Protein AF-A0A6I4YE17-F1 (afdb_monomer)

Foldseek 3Di:
DDDDDDDDDDDDDDPPPVPPDDDDDDDDDDDDDKDKDWDQDCFPNDHDPDDQDDWDWDDDQVDFPPTTDWTWDTKMWIAFFWKKWKWKDKDDPPWDIGDIDIDTLQDKDKDKTWHFWDWPDPGTFIKMKMKIKHHDGADDPPGTTIIIIIMIMTGGHNPPVDDDDDTDIDIDMDMDTD

Organism: NCBI:txid1507289

Secondary structure (DSSP, 8-state):
-----------------------------------EEE--S-BTTB---SS-PPP-B---TTSTT--B--EEEEEEEESTT--EEEEEEE-STT---EEEEEE-TT--EEEEEEEEEB-SSSSPEEEEEEEEEEEE---BTTB-EEEEEEEEEE--S--TTS-SS--B--EEEEEEE-

Nearest PDB structures (foldseek):
  3l89-assembly2_E  TM=3.043E-01  e=7.322E-02  Human adenovirus 21
  6qnu-assembly1_A  TM=5.054E-01  e=8.899E-01  Human adenovirus B3
  3cnc-assembly2_D  TM=3.697E-01  e=1.096E+00  unclassified
  4liy-assembly1_A  TM=3.300E-01  e=8.899E-01  Human adenovirus B3
  6qnu-assembly1_B  TM=3.015E-01  e=8.019E-01  Human adenovirus B3

Structure (mmCIF, N/CA/C/O backbone):
data_AF-A0A6I4YE17-F1
#
_entry.id   AF-A0A6I4YE17-F1
#
loop_
_atom_site.gr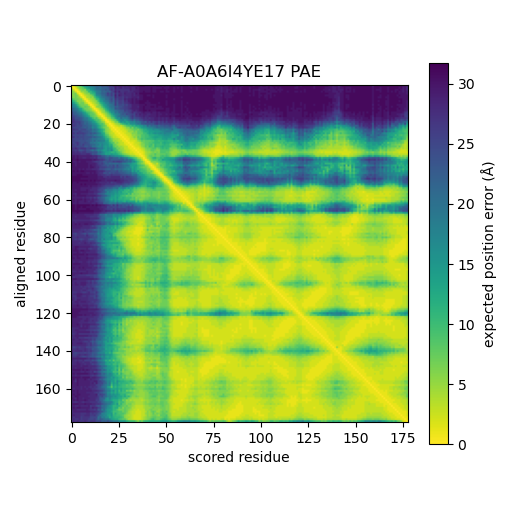oup_PDB
_atom_site.id
_atom_site.type_symbol
_atom_site.label_atom_id
_atom_site.label_alt_id
_atom_site.label_comp_id
_atom_site.label_asym_id
_atom_site.label_entity_id
_atom_site.label_seq_id
_atom_site.pdbx_PDB_ins_code
_atom_site.Cartn_x
_atom_site.Cartn_y
_atom_site.Cartn_z
_atom_site.occupancy
_atom_site.B_iso_or_equiv
_atom_site.auth_seq_id
_atom_site.auth_comp_id
_atom_site.auth_asym_id
_atom_site.auth_atom_id
_atom_site.pdbx_PDB_model_num
ATOM 1 N N . MET A 1 1 ? 67.300 -23.878 -95.484 1.00 37.25 1 MET A N 1
ATOM 2 C CA . MET A 1 1 ? 67.905 -24.749 -94.450 1.00 37.25 1 MET A CA 1
ATOM 3 C C . MET A 1 1 ? 68.065 -23.956 -93.162 1.00 37.25 1 MET A C 1
ATOM 5 O O . MET A 1 1 ? 68.655 -22.891 -93.240 1.00 37.25 1 MET A O 1
ATOM 9 N N . LYS A 1 2 ? 67.634 -24.544 -92.029 1.00 34.22 2 LYS A N 1
ATOM 10 C CA . LYS A 1 2 ? 67.892 -24.143 -90.622 1.00 34.22 2 LYS A CA 1
ATOM 11 C C . LYS A 1 2 ? 67.144 -22.875 -90.158 1.00 34.22 2 LYS A C 1
ATOM 13 O O . LYS A 1 2 ? 67.236 -21.859 -90.816 1.00 34.22 2 LYS A O 1
ATOM 18 N N . ARG A 1 3 ? 66.419 -22.823 -89.038 1.00 43.62 3 ARG A N 1
ATOM 19 C CA . ARG A 1 3 ? 66.084 -23.768 -87.958 1.00 43.62 3 ARG A CA 1
ATOM 20 C C . ARG A 1 3 ? 64.795 -23.249 -87.301 1.00 43.62 3 ARG A C 1
ATOM 22 O O . ARG A 1 3 ? 64.670 -22.058 -87.048 1.00 43.62 3 ARG A O 1
ATOM 29 N N . THR A 1 4 ? 63.879 -24.165 -87.032 1.00 44.19 4 THR A N 1
ATOM 30 C CA . THR A 1 4 ? 62.755 -24.058 -86.100 1.00 44.19 4 THR A CA 1
ATOM 31 C C . THR A 1 4 ? 63.228 -23.678 -84.693 1.00 44.19 4 THR A C 1
ATOM 33 O O . THR A 1 4 ? 64.223 -24.223 -84.217 1.00 44.19 4 THR A O 1
ATOM 36 N N . ALA A 1 5 ? 62.469 -22.826 -84.003 1.00 49.62 5 ALA A N 1
ATOM 37 C CA . ALA A 1 5 ? 62.412 -22.794 -82.544 1.00 49.62 5 ALA A CA 1
ATOM 38 C C . ALA A 1 5 ? 60.969 -22.494 -82.117 1.00 49.62 5 ALA A C 1
ATOM 40 O O . ALA A 1 5 ? 60.493 -21.364 -82.149 1.00 49.62 5 ALA A O 1
ATOM 41 N N . LEU A 1 6 ? 60.279 -23.583 -81.797 1.00 44.56 6 LEU A N 1
ATOM 42 C CA . LEU A 1 6 ? 59.020 -23.648 -81.079 1.00 44.56 6 LEU A CA 1
ATOM 43 C C . LEU A 1 6 ? 59.302 -23.260 -79.619 1.00 44.56 6 LEU A C 1
ATOM 45 O O . LEU A 1 6 ? 60.189 -23.859 -79.014 1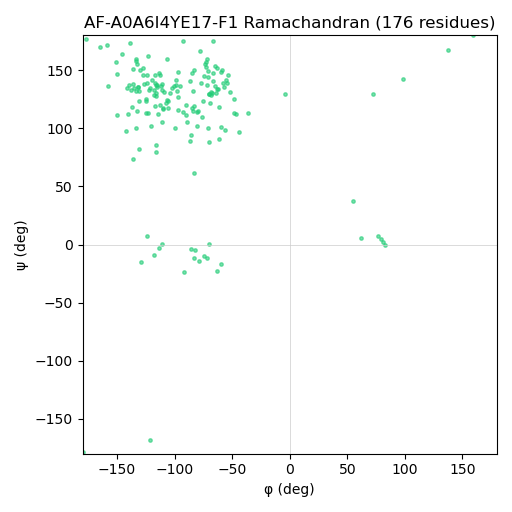.00 44.56 6 LEU A O 1
ATOM 49 N N . LEU A 1 7 ? 58.545 -22.331 -79.035 1.00 37.84 7 LEU A N 1
ATOM 50 C CA . LEU A 1 7 ? 58.392 -22.284 -77.582 1.00 37.84 7 LEU A CA 1
ATOM 51 C C . LEU A 1 7 ? 56.910 -22.106 -77.247 1.00 37.84 7 LEU A C 1
ATOM 53 O O . LEU A 1 7 ? 56.342 -21.023 -77.349 1.00 37.84 7 LEU A O 1
ATOM 57 N N . LEU A 1 8 ? 56.293 -23.232 -76.893 1.00 44.34 8 LEU A N 1
ATOM 58 C CA . LEU A 1 8 ? 55.049 -23.286 -76.143 1.00 44.34 8 LEU A CA 1
ATOM 59 C C . LEU A 1 8 ? 55.330 -22.792 -74.720 1.00 44.34 8 LEU A C 1
ATOM 61 O O . LEU A 1 8 ? 56.190 -23.341 -74.036 1.00 44.34 8 LEU A O 1
ATOM 65 N N . ALA A 1 9 ? 54.530 -21.842 -74.254 1.00 41.91 9 ALA A N 1
ATOM 66 C CA . ALA A 1 9 ? 54.243 -21.673 -72.837 1.00 41.91 9 ALA A CA 1
ATOM 67 C C . ALA A 1 9 ? 52.724 -21.560 -72.690 1.00 41.91 9 ALA A C 1
ATOM 69 O O . ALA A 1 9 ? 52.153 -20.475 -72.656 1.00 41.91 9 ALA A O 1
ATOM 70 N N . ALA A 1 10 ? 52.058 -22.713 -72.668 1.00 49.81 10 ALA A N 1
ATOM 71 C CA . ALA A 1 10 ? 50.750 -22.820 -72.051 1.00 49.81 10 ALA A CA 1
ATOM 72 C C . ALA A 1 10 ? 50.996 -23.032 -70.558 1.00 49.81 10 ALA A C 1
ATOM 74 O O . ALA A 1 10 ? 51.545 -24.064 -70.185 1.00 49.81 10 ALA A O 1
ATOM 75 N N . LEU A 1 11 ? 50.603 -22.086 -69.710 1.00 38.66 11 LEU A N 1
ATOM 76 C CA . LEU A 1 11 ? 50.280 -22.402 -68.325 1.00 38.66 11 LEU A CA 1
ATOM 77 C C . LEU A 1 11 ? 49.226 -21.420 -67.819 1.00 38.66 11 LEU A C 1
ATOM 79 O O . LEU A 1 11 ? 49.470 -20.225 -67.672 1.00 38.66 11 LEU A O 1
ATOM 83 N N . ASN A 1 12 ? 48.037 -21.977 -67.600 1.00 51.81 12 ASN A N 1
ATOM 84 C CA . ASN A 1 12 ? 46.949 -21.415 -66.818 1.00 51.81 12 ASN A CA 1
ATOM 85 C C . ASN A 1 12 ? 47.471 -20.648 -65.596 1.00 51.81 12 ASN A C 1
ATOM 87 O O . ASN A 1 12 ? 47.951 -21.260 -64.645 1.00 51.81 12 ASN A O 1
ATOM 91 N N . LEU A 1 13 ? 47.288 -19.333 -65.577 1.00 44.84 13 LEU A N 1
ATOM 92 C CA . LEU A 1 13 ? 47.216 -18.577 -64.335 1.00 44.84 13 LEU A CA 1
ATOM 93 C C . LEU A 1 13 ? 45.854 -17.905 -64.326 1.00 44.84 13 LEU A C 1
ATOM 95 O O . LEU A 1 13 ? 45.601 -16.973 -65.081 1.00 44.84 13 LEU A O 1
ATOM 99 N N . GLY A 1 14 ? 44.988 -18.539 -63.536 1.00 42.69 14 GLY A N 1
ATOM 100 C CA . GLY A 1 14 ? 43.598 -18.246 -63.237 1.00 42.69 14 GLY A CA 1
ATOM 101 C C . GLY A 1 14 ? 43.022 -16.970 -63.830 1.00 42.69 14 GLY A C 1
ATOM 102 O O . GLY A 1 14 ? 43.477 -15.866 -63.540 1.00 42.69 14 GLY A O 1
ATOM 103 N N . LEU A 1 15 ? 41.867 -17.130 -64.479 1.00 46.81 15 LEU A N 1
ATOM 104 C CA .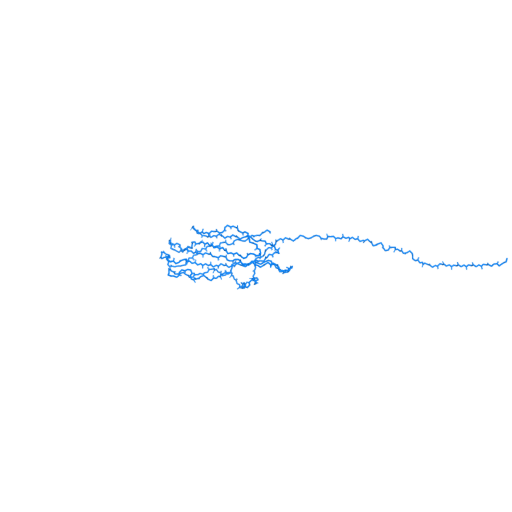 LEU A 1 15 ? 40.744 -16.263 -64.149 1.00 46.81 15 LEU A CA 1
ATOM 105 C C . LEU A 1 15 ? 40.698 -16.184 -62.621 1.00 46.81 15 LEU A C 1
ATOM 107 O O . LEU A 1 15 ? 40.198 -17.093 -61.953 1.00 46.81 15 LEU A O 1
ATOM 111 N N . VAL A 1 16 ? 41.294 -15.131 -62.065 1.00 48.38 16 VAL A N 1
ATOM 112 C CA . VAL A 1 16 ? 40.965 -14.667 -60.733 1.00 48.38 16 VAL A CA 1
ATOM 113 C C . VAL A 1 16 ? 39.501 -14.298 -60.887 1.00 48.38 16 VAL A C 1
ATOM 115 O O . VAL A 1 16 ? 39.170 -13.207 -61.345 1.00 48.38 16 VAL A O 1
ATOM 118 N N . HIS A 1 17 ? 38.609 -15.257 -60.629 1.00 50.56 17 HIS A N 1
ATOM 119 C CA . HIS A 1 17 ? 37.242 -14.930 -60.293 1.00 50.56 17 HIS A CA 1
ATOM 120 C C . HIS A 1 17 ? 37.412 -14.016 -59.092 1.00 50.56 17 HIS A C 1
ATOM 122 O O . HIS A 1 17 ? 37.718 -14.489 -57.998 1.00 50.56 17 HIS A O 1
ATOM 128 N N . ALA A 1 18 ? 37.353 -12.702 -59.325 1.00 55.00 18 ALA A N 1
ATOM 129 C CA . ALA A 1 18 ? 37.211 -11.743 -58.257 1.00 55.00 18 ALA A CA 1
ATOM 130 C C . ALA A 1 18 ? 36.067 -12.299 -57.423 1.00 55.00 18 ALA A C 1
ATOM 132 O O . ALA A 1 18 ? 34.963 -12.479 -57.942 1.00 55.00 18 ALA A O 1
ATOM 133 N N . GLN A 1 19 ? 36.377 -12.727 -56.201 1.00 57.19 19 GLN A N 1
ATOM 134 C CA . GLN A 1 19 ? 35.387 -13.280 -55.304 1.00 57.19 19 GLN A CA 1
ATOM 135 C C . GLN A 1 19 ? 34.364 -12.161 -55.121 1.00 57.19 19 GLN A C 1
ATOM 137 O O . GLN A 1 19 ? 34.649 -11.169 -54.453 1.00 57.19 19 GLN A O 1
ATOM 142 N N . GLN A 1 20 ? 33.232 -12.254 -55.825 1.00 62.16 20 GLN A N 1
ATOM 143 C CA . GLN A 1 20 ? 32.162 -11.274 -55.736 1.00 62.16 20 GLN A CA 1
ATOM 144 C C . GLN A 1 20 ? 31.547 -11.462 -54.357 1.00 62.16 20 GLN A C 1
ATOM 146 O O . GLN A 1 20 ? 30.657 -12.282 -54.150 1.00 62.16 20 GLN A O 1
ATOM 151 N N . ALA A 1 21 ? 32.107 -10.762 -53.380 1.00 66.25 21 ALA A N 1
ATOM 152 C CA . ALA A 1 21 ? 31.534 -10.664 -52.060 1.00 66.25 21 ALA A CA 1
ATOM 153 C C . ALA A 1 21 ? 30.427 -9.612 -52.136 1.00 66.25 21 ALA A C 1
ATOM 155 O O . ALA A 1 21 ? 30.695 -8.414 -52.177 1.00 66.25 21 ALA A O 1
ATOM 156 N N . ALA A 1 22 ? 29.180 -10.070 -52.192 1.00 66.38 22 ALA A N 1
ATOM 157 C CA . ALA A 1 22 ? 28.036 -9.231 -51.883 1.00 66.38 22 ALA A CA 1
ATOM 158 C C . ALA A 1 22 ? 27.834 -9.275 -50.365 1.00 66.38 22 ALA A C 1
ATOM 160 O O . ALA A 1 22 ? 27.596 -10.343 -49.802 1.00 66.38 22 ALA A O 1
ATOM 161 N N . SER A 1 23 ? 27.963 -8.133 -49.694 1.00 74.25 23 SER A N 1
ATOM 162 C CA . SER A 1 23 ? 27.585 -7.993 -48.291 1.00 74.25 23 SER A CA 1
ATOM 163 C C . SER A 1 23 ? 26.226 -7.308 -48.193 1.00 74.25 23 SER A C 1
ATOM 165 O O . SER A 1 23 ? 25.936 -6.339 -48.893 1.00 74.25 23 SER A O 1
ATOM 167 N N . VAL A 1 24 ? 25.377 -7.834 -47.316 1.00 72.19 24 VAL A N 1
ATOM 168 C CA . VAL A 1 24 ? 24.126 -7.203 -46.899 1.00 72.19 24 VAL A CA 1
ATOM 169 C C . VAL A 1 24 ? 24.292 -6.829 -45.436 1.00 72.19 24 VAL A C 1
ATOM 171 O O . VAL A 1 24 ? 24.529 -7.694 -44.593 1.00 72.19 24 VAL A O 1
ATOM 174 N N . THR A 1 25 ? 24.175 -5.539 -45.135 1.00 81.62 25 THR A N 1
ATOM 175 C CA . THR A 1 25 ? 24.145 -5.048 -43.756 1.00 81.62 25 THR A CA 1
ATOM 176 C C . THR A 1 25 ? 22.698 -5.011 -43.291 1.00 81.62 25 THR A C 1
ATOM 178 O O . THR A 1 25 ? 21.902 -4.207 -43.776 1.00 81.62 25 THR A O 1
ATOM 181 N N . LEU A 1 26 ? 22.353 -5.889 -42.351 1.00 79.31 26 LEU A N 1
ATOM 182 C CA . LEU A 1 26 ? 21.053 -5.887 -41.686 1.00 79.31 26 LEU A CA 1
ATOM 183 C C . LEU A 1 26 ? 21.153 -5.110 -40.373 1.00 79.31 26 LEU A C 1
ATOM 185 O O . LEU A 1 26 ? 22.092 -5.305 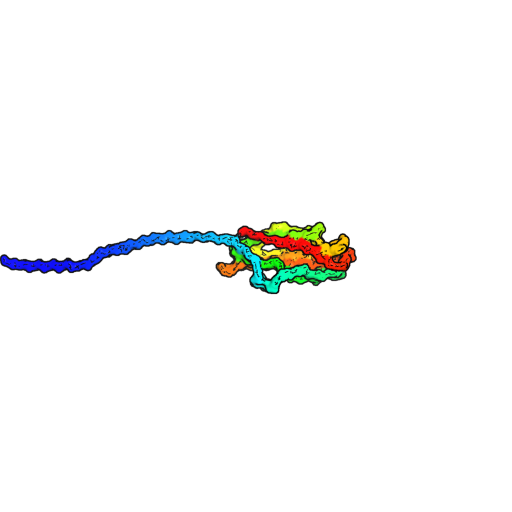-39.606 1.00 79.31 26 LEU A O 1
ATOM 189 N N . HIS A 1 27 ? 20.155 -4.272 -40.107 1.00 84.25 27 HIS A N 1
ATOM 190 C CA . HIS A 1 27 ? 20.010 -3.545 -38.848 1.00 84.25 27 HIS A CA 1
ATOM 191 C C . HIS A 1 27 ? 18.727 -4.026 -38.164 1.00 84.25 27 HIS A C 1
ATOM 193 O O . HIS A 1 27 ? 17.663 -3.453 -38.405 1.00 84.25 27 HIS A O 1
ATOM 199 N N . PRO A 1 28 ? 18.771 -5.118 -37.383 1.00 81.25 28 PRO A N 1
ATOM 200 C CA . PRO A 1 28 ? 17.602 -5.536 -36.627 1.00 81.25 28 PRO A CA 1
ATOM 201 C C . PRO A 1 28 ? 17.238 -4.450 -35.608 1.00 81.25 28 PRO A C 1
ATOM 203 O O . PRO A 1 28 ? 18.105 -3.941 -34.898 1.00 81.25 28 PRO A O 1
ATOM 206 N N . ALA A 1 29 ? 15.953 -4.115 -35.537 1.00 85.31 29 ALA A N 1
ATOM 207 C CA . ALA A 1 29 ? 15.388 -3.234 -34.526 1.00 85.31 29 ALA A CA 1
ATOM 208 C C . ALA A 1 29 ? 14.414 -4.039 -33.660 1.00 85.31 29 ALA A C 1
ATOM 210 O O . ALA A 1 29 ? 13.626 -4.828 -34.183 1.00 85.31 29 ALA A O 1
ATOM 211 N N . VAL A 1 30 ? 14.491 -3.853 -32.343 1.00 82.12 30 VAL A N 1
ATOM 212 C CA . VAL A 1 30 ? 13.597 -4.475 -31.360 1.00 82.12 30 VAL A CA 1
ATOM 213 C C . VAL A 1 30 ? 13.143 -3.391 -30.394 1.00 82.12 30 VAL A C 1
ATOM 215 O O . VAL A 1 30 ? 13.968 -2.639 -29.878 1.00 82.12 30 VAL A O 1
ATOM 218 N N . GLU A 1 31 ? 11.840 -3.329 -30.147 1.00 85.31 31 GLU A N 1
ATOM 219 C CA . GLU A 1 31 ? 11.246 -2.462 -29.134 1.00 85.31 31 GLU A CA 1
ATOM 220 C C . GLU A 1 31 ? 10.969 -3.274 -27.866 1.00 85.31 31 GLU A C 1
ATOM 222 O O . GLU A 1 31 ? 10.508 -4.415 -27.931 1.00 85.31 31 GLU A O 1
ATOM 227 N N . VAL A 1 32 ? 11.269 -2.692 -26.704 1.00 82.25 32 VAL A N 1
ATOM 228 C CA . VAL A 1 32 ? 11.005 -3.301 -25.395 1.00 82.25 32 VAL A CA 1
ATOM 229 C C . VAL A 1 32 ? 9.840 -2.559 -24.753 1.00 82.25 32 VAL A C 1
ATOM 231 O O . VAL A 1 32 ? 9.915 -1.349 -24.557 1.00 82.25 32 VAL A O 1
ATOM 234 N N . SER A 1 33 ? 8.769 -3.280 -24.420 1.00 86.94 33 SER A N 1
ATOM 235 C CA . SER A 1 33 ? 7.634 -2.724 -23.678 1.00 86.94 33 SER A CA 1
ATOM 236 C C . SER A 1 33 ? 7.889 -2.728 -22.170 1.00 86.94 33 SER A C 1
ATOM 238 O O . SER A 1 33 ? 8.564 -3.616 -21.635 1.00 86.94 33 SER A O 1
ATOM 240 N N . ASN A 1 34 ? 7.291 -1.766 -21.470 1.00 88.19 34 ASN A N 1
ATOM 241 C CA . ASN A 1 34 ? 7.230 -1.788 -20.015 1.00 88.19 34 ASN A CA 1
ATOM 242 C C . ASN A 1 34 ? 6.342 -2.945 -19.559 1.00 88.19 34 ASN A C 1
ATOM 244 O O . ASN A 1 34 ? 5.226 -3.138 -20.041 1.00 88.19 34 ASN A O 1
ATOM 248 N N . VAL A 1 35 ? 6.847 -3.738 -18.622 1.00 90.31 35 VAL A N 1
ATOM 249 C CA . VAL A 1 35 ? 6.118 -4.863 -18.044 1.00 90.31 35 VAL A CA 1
ATOM 250 C C . VAL A 1 35 ? 6.371 -4.853 -16.553 1.00 90.31 35 VAL A C 1
ATOM 252 O O . VAL A 1 35 ? 7.523 -4.762 -16.134 1.00 90.31 35 VAL A O 1
ATOM 255 N N . CYS A 1 36 ? 5.313 -5.002 -15.759 1.00 89.44 36 CYS A N 1
ATOM 256 C CA . CYS A 1 36 ? 5.426 -5.308 -14.344 1.00 89.44 36 CYS A CA 1
ATOM 257 C C . CYS A 1 36 ? 4.794 -6.663 -14.036 1.00 89.44 36 CYS A C 1
ATOM 259 O O . CYS A 1 36 ? 3.784 -7.053 -14.615 1.00 89.44 36 CYS A O 1
ATOM 261 N N . ALA A 1 37 ? 5.373 -7.367 -13.073 1.00 86.00 37 ALA A N 1
ATOM 262 C CA . ALA A 1 37 ? 4.819 -8.584 -12.511 1.00 86.00 37 ALA A CA 1
ATOM 263 C C . ALA A 1 37 ? 4.744 -8.452 -10.991 1.00 86.00 37 ALA A C 1
ATOM 265 O O . ALA A 1 37 ? 5.683 -7.969 -10.353 1.00 86.00 37 ALA A O 1
ATOM 266 N N . MET A 1 38 ? 3.639 -8.918 -10.416 1.00 80.12 38 MET A N 1
ATOM 267 C CA . MET A 1 38 ? 3.538 -9.156 -8.979 1.00 80.12 38 MET A CA 1
ATOM 268 C C . MET A 1 38 ? 4.063 -10.562 -8.677 1.00 80.12 38 MET A C 1
ATOM 270 O O . MET A 1 38 ? 3.833 -11.470 -9.477 1.00 80.12 38 MET A O 1
ATOM 274 N N . GLY A 1 39 ? 4.790 -10.767 -7.578 1.00 67.00 39 GLY A N 1
ATOM 275 C CA . GLY A 1 39 ? 5.302 -12.110 -7.283 1.00 67.00 39 GLY A CA 1
ATOM 276 C C . GLY A 1 39 ? 6.070 -12.280 -5.977 1.00 67.00 39 GLY A C 1
ATOM 277 O O . GLY A 1 39 ? 6.319 -11.321 -5.250 1.00 67.00 39 GLY A O 1
ATOM 278 N N . ASP A 1 40 ? 6.457 -13.533 -5.727 1.00 57.06 40 ASP A N 1
ATOM 279 C CA . ASP A 1 40 ? 6.874 -14.066 -4.419 1.00 57.06 40 ASP A CA 1
ATOM 280 C C . ASP A 1 40 ? 8.359 -13.860 -4.074 1.00 57.06 40 ASP A C 1
ATOM 282 O O . ASP A 1 40 ? 8.787 -14.155 -2.960 1.00 57.06 40 ASP A O 1
ATOM 286 N N . GLU A 1 41 ? 9.161 -13.300 -4.984 1.00 60.78 41 GLU A N 1
ATOM 287 C CA . GLU A 1 41 ? 10.598 -13.106 -4.757 1.00 60.78 41 GLU A CA 1
ATOM 288 C C . GLU A 1 41 ? 10.887 -12.237 -3.524 1.00 60.78 41 GLU A C 1
ATOM 290 O O . GLU A 1 41 ? 10.114 -11.348 -3.147 1.00 60.78 41 GLU A O 1
ATOM 295 N N . ASN A 1 42 ? 12.032 -12.485 -2.884 1.00 62.53 42 ASN A N 1
ATOM 296 C CA . ASN A 1 42 ? 12.507 -11.635 -1.804 1.00 62.53 42 ASN A CA 1
ATOM 297 C C . ASN A 1 42 ? 12.973 -10.290 -2.378 1.00 62.53 42 ASN A C 1
ATOM 299 O O . ASN A 1 42 ? 14.063 -10.168 -2.939 1.00 62.53 42 ASN A O 1
ATOM 303 N N . ILE A 1 43 ? 12.112 -9.281 -2.268 1.00 65.88 43 ILE A N 1
ATOM 304 C CA . ILE A 1 43 ? 12.367 -7.928 -2.758 1.00 65.88 43 ILE A CA 1
ATOM 305 C C . ILE A 1 43 ? 12.655 -7.028 -1.556 1.00 65.88 43 ILE A C 1
ATOM 307 O O . ILE A 1 43 ? 11.825 -6.905 -0.662 1.00 65.88 43 ILE A O 1
ATOM 311 N N . ASN A 1 44 ? 13.815 -6.364 -1.535 1.00 61.38 44 ASN A N 1
ATOM 312 C CA . ASN A 1 44 ? 14.191 -5.404 -0.485 1.00 61.38 44 ASN A CA 1
ATOM 313 C C . ASN A 1 44 ? 14.124 -5.980 0.950 1.00 61.38 44 ASN A C 1
ATOM 315 O O . ASN A 1 44 ? 13.706 -5.289 1.877 1.00 61.38 44 ASN A O 1
ATOM 319 N N . GLY A 1 45 ? 14.504 -7.250 1.135 1.00 58.44 45 GLY A N 1
ATOM 320 C CA . GLY A 1 45 ? 14.438 -7.938 2.432 1.00 58.44 45 GLY A CA 1
ATOM 321 C C . GLY A 1 45 ? 13.041 -8.449 2.804 1.00 58.44 45 GLY A C 1
ATOM 322 O O . GLY A 1 45 ? 12.849 -8.969 3.900 1.00 58.44 45 GLY A O 1
ATOM 323 N N . MET A 1 46 ? 12.062 -8.322 1.906 1.00 61.38 46 MET A N 1
ATOM 324 C CA . MET A 1 46 ? 10.711 -8.830 2.092 1.00 61.38 46 MET A CA 1
ATOM 325 C C . MET A 1 46 ? 10.617 -10.297 1.656 1.00 61.38 46 MET A C 1
ATOM 327 O O . MET A 1 46 ? 10.335 -10.592 0.494 1.00 61.38 46 MET A O 1
ATOM 331 N N . ASN A 1 47 ? 10.782 -11.233 2.591 1.00 58.34 47 ASN A N 1
ATOM 332 C CA . ASN A 1 47 ? 10.397 -12.623 2.356 1.00 58.34 47 ASN A CA 1
ATOM 333 C C . ASN A 1 47 ? 8.876 -12.752 2.547 1.00 58.34 47 ASN A C 1
ATOM 335 O O . ASN A 1 47 ? 8.377 -12.503 3.639 1.00 58.34 47 ASN A O 1
ATOM 339 N N . ILE A 1 48 ? 8.132 -13.079 1.490 1.00 54.94 48 ILE A N 1
ATOM 340 C CA . ILE A 1 48 ? 6.714 -13.460 1.611 1.00 54.94 48 ILE A CA 1
ATOM 341 C C . ILE A 1 48 ? 6.694 -14.906 1.146 1.00 54.94 48 ILE A C 1
ATOM 343 O O . ILE A 1 48 ? 6.420 -15.182 -0.014 1.00 54.94 48 ILE A O 1
ATOM 347 N N . ASP A 1 49 ? 7.085 -15.804 2.041 1.00 46.31 49 ASP A N 1
ATOM 348 C CA . ASP A 1 49 ? 6.750 -17.215 1.911 1.00 46.31 49 ASP A CA 1
ATOM 349 C C . ASP A 1 49 ? 5.368 -17.376 2.562 1.00 46.31 49 ASP A C 1
ATOM 351 O O . ASP A 1 49 ? 5.263 -17.560 3.774 1.00 46.31 49 ASP A O 1
ATOM 355 N N . GLY A 1 50 ? 4.293 -17.203 1.788 1.00 45.81 50 GLY A N 1
ATOM 356 C CA . GLY A 1 50 ? 2.919 -17.426 2.258 1.00 45.81 50 GLY A CA 1
ATOM 357 C C . GLY A 1 50 ? 1.907 -16.365 1.817 1.00 45.81 50 GLY A C 1
ATOM 358 O O . GLY A 1 50 ? 2.289 -15.316 1.309 1.00 45.81 50 GLY A O 1
ATOM 359 N N . PRO A 1 51 ? 0.595 -16.615 1.985 1.00 44.06 51 PRO A N 1
ATOM 360 C CA . PRO A 1 51 ? -0.424 -15.620 1.665 1.00 44.06 51 PRO A CA 1
ATOM 361 C C . PRO A 1 51 ? -0.146 -14.341 2.460 1.00 44.06 51 PRO A C 1
ATOM 363 O O . PRO A 1 51 ? 0.170 -14.423 3.647 1.00 44.06 51 PRO A O 1
ATOM 366 N N . ALA A 1 52 ? -0.242 -13.175 1.808 1.00 53.88 52 ALA A N 1
ATOM 367 C CA . ALA A 1 52 ? -0.124 -11.880 2.472 1.00 53.88 52 ALA A CA 1
ATOM 368 C C . ALA A 1 52 ? -0.990 -11.904 3.739 1.00 53.88 52 ALA A C 1
ATOM 370 O O . ALA A 1 52 ? -2.211 -12.053 3.650 1.00 53.88 52 ALA A O 1
ATOM 371 N N . GLY A 1 53 ? -0.355 -11.864 4.914 1.00 60.19 53 GLY A N 1
ATOM 372 C CA . GLY A 1 53 ? -1.085 -11.859 6.175 1.00 60.19 53 GLY A CA 1
ATOM 373 C C . GLY A 1 53 ? -2.081 -10.705 6.155 1.00 60.19 53 GLY A C 1
ATOM 374 O O . GLY A 1 53 ? -1.769 -9.626 5.655 1.00 60.19 53 GLY A O 1
ATOM 375 N N . TYR A 1 54 ? -3.296 -10.921 6.650 1.00 70.12 54 TYR A N 1
ATOM 376 C CA . TYR A 1 54 ? -4.212 -9.802 6.829 1.00 70.12 54 TYR A CA 1
ATOM 377 C C . TYR A 1 54 ? -3.660 -8.908 7.946 1.00 70.12 54 TYR A C 1
ATOM 379 O O . TYR A 1 54 ? -3.293 -9.434 9.000 1.00 70.12 54 TYR A O 1
ATOM 387 N N . PRO A 1 55 ? -3.576 -7.581 7.746 1.00 80.00 55 PRO A N 1
ATOM 388 C CA . PRO A 1 55 ? -3.128 -6.678 8.795 1.00 80.00 55 PRO A CA 1
ATOM 389 C C . PRO A 1 55 ? -4.097 -6.775 9.97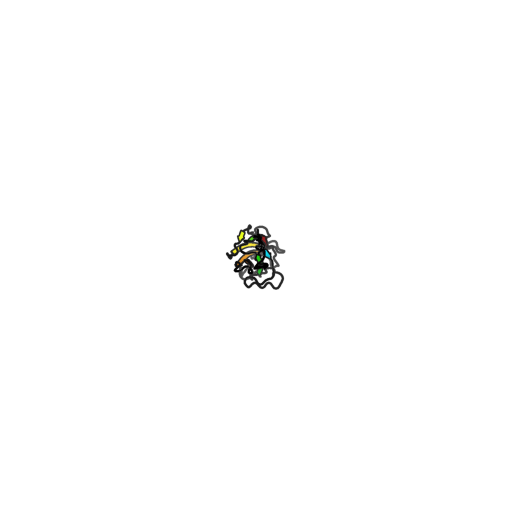8 1.00 80.00 55 PRO A C 1
ATOM 391 O O . PRO A 1 55 ? -5.283 -6.471 9.848 1.00 80.00 55 PRO A O 1
ATOM 394 N N . ALA A 1 56 ? -3.586 -7.201 11.129 1.00 83.38 56 ALA A N 1
ATOM 395 C CA . ALA A 1 56 ? -4.326 -7.284 12.380 1.00 83.38 56 ALA A CA 1
ATOM 396 C C . ALA A 1 56 ? -3.598 -6.476 13.455 1.00 83.38 56 ALA A C 1
ATOM 398 O O . ALA A 1 56 ? -2.368 -6.382 13.454 1.00 83.38 56 ALA A O 1
ATOM 399 N N . PHE A 1 57 ? -4.366 -5.872 14.354 1.00 87.69 57 PHE A N 1
ATOM 400 C CA . PHE A 1 57 ? -3.848 -5.138 15.498 1.00 87.69 57 PHE A CA 1
ATOM 401 C C . PHE A 1 57 ? -4.849 -5.235 16.647 1.00 87.69 57 PHE A C 1
ATOM 403 O O . PHE A 1 57 ? -6.061 -5.261 16.418 1.00 87.69 57 PHE A O 1
ATOM 410 N N . ASP A 1 58 ? -4.331 -5.263 17.869 1.00 88.31 58 ASP A N 1
ATOM 411 C CA . ASP A 1 58 ? -5.150 -5.169 19.069 1.00 88.31 58 ASP A CA 1
ATOM 412 C C . ASP A 1 58 ? -5.410 -3.701 19.411 1.00 88.31 58 ASP A C 1
ATOM 414 O O . ASP A 1 58 ? -4.571 -2.824 19.180 1.00 88.31 58 ASP A O 1
ATOM 418 N N . TYR A 1 59 ? -6.581 -3.432 19.983 1.00 89.62 59 TYR A N 1
ATOM 419 C CA . TYR A 1 59 ? -6.971 -2.102 20.432 1.00 89.62 59 TYR A CA 1
ATOM 420 C C . TYR A 1 59 ? -7.531 -2.153 21.850 1.00 89.62 59 TYR A C 1
ATOM 422 O O . TYR A 1 59 ? -8.378 -2.985 22.174 1.00 89.62 59 TYR A O 1
ATOM 430 N N . ASN A 1 60 ? -7.101 -1.202 22.676 1.00 88.81 60 ASN A N 1
ATOM 431 C CA . ASN A 1 60 ? -7.769 -0.855 23.918 1.00 88.81 60 ASN A CA 1
ATOM 432 C C . ASN A 1 60 ? -7.829 0.677 24.048 1.00 88.81 60 ASN A C 1
ATOM 434 O O . ASN A 1 60 ? -6.970 1.387 23.533 1.00 88.81 60 ASN A O 1
ATOM 438 N N . ALA A 1 61 ? -8.852 1.194 24.732 1.00 90.56 61 ALA A N 1
ATOM 439 C CA . ALA A 1 61 ? -9.089 2.638 24.807 1.00 90.56 61 ALA A CA 1
ATOM 440 C C . ALA A 1 61 ? -8.077 3.412 25.673 1.00 90.56 61 ALA A C 1
ATOM 442 O O . ALA A 1 61 ? -8.080 4.642 25.627 1.00 90.56 61 ALA A O 1
ATOM 443 N N . LEU A 1 62 ? -7.250 2.711 26.457 1.00 88.94 62 LEU A N 1
ATOM 444 C CA . LEU A 1 62 ? -6.250 3.290 27.359 1.00 88.94 62 LEU A CA 1
ATOM 445 C C . LEU A 1 62 ? -4.868 3.449 26.708 1.00 88.94 62 LEU A C 1
ATOM 447 O O . LEU A 1 62 ? -4.086 4.273 27.167 1.00 88.94 62 LEU A O 1
ATOM 451 N N . ASP A 1 63 ? -4.572 2.663 25.677 1.00 78.44 63 ASP A N 1
ATOM 452 C CA . ASP A 1 63 ? -3.269 2.580 25.018 1.00 78.44 63 ASP A CA 1
ATOM 453 C C . ASP A 1 63 ? -3.469 2.555 23.498 1.00 78.44 63 ASP A C 1
ATOM 455 O O . ASP A 1 63 ? -3.410 1.523 22.822 1.00 78.44 63 ASP A O 1
ATOM 459 N N . GLY A 1 64 ? -3.818 3.726 22.970 1.00 69.94 64 GLY A N 1
ATOM 460 C CA . GLY A 1 64 ? -3.952 3.957 21.539 1.00 69.94 64 GLY A CA 1
ATOM 461 C C . GLY A 1 64 ? -2.603 4.036 20.836 1.00 69.94 64 GLY A C 1
ATOM 462 O O . GLY A 1 64 ? -1.580 4.373 21.416 1.00 69.94 64 GLY A O 1
ATOM 463 N N . ASP A 1 65 ? -2.617 3.734 19.540 1.00 70.25 65 ASP A N 1
ATOM 464 C CA . ASP A 1 65 ? -1.468 3.758 18.629 1.00 70.25 65 ASP A CA 1
ATOM 465 C C . ASP A 1 65 ? -0.297 2.794 18.956 1.00 70.25 65 ASP A C 1
ATOM 467 O O . ASP A 1 65 ? 0.691 2.760 18.216 1.00 70.25 65 ASP A O 1
ATOM 471 N N . GLY A 1 66 ? -0.433 1.916 19.960 1.00 60.19 66 GLY A N 1
ATOM 472 C CA . GLY A 1 66 ? 0.607 0.962 20.378 1.00 60.19 66 GLY A CA 1
ATOM 473 C C . GLY A 1 66 ? 0.791 -0.319 19.536 1.00 60.19 66 GLY A C 1
ATOM 474 O O . GLY A 1 66 ? 1.808 -0.992 19.684 1.00 60.19 66 GLY A O 1
ATOM 475 N N . GLY A 1 67 ? -0.132 -0.693 18.635 1.00 61.22 67 GLY A N 1
ATOM 476 C CA . GLY A 1 67 ? -0.339 -2.132 18.348 1.00 61.22 67 GLY A CA 1
ATOM 477 C C . GLY A 1 67 ? -0.219 -2.681 16.920 1.00 61.22 67 GLY A C 1
ATOM 478 O O . GLY A 1 67 ? -0.555 -3.841 16.713 1.00 61.22 67 GLY A O 1
ATOM 479 N N . GLY A 1 68 ? 0.215 -1.914 15.915 1.00 71.81 68 GLY A N 1
ATOM 480 C CA . GLY A 1 68 ? 0.272 -2.416 14.529 1.00 71.81 68 GLY A CA 1
ATOM 481 C C . GLY A 1 68 ? 1.642 -2.934 14.094 1.00 71.81 68 GLY A C 1
ATOM 482 O O . GLY A 1 68 ? 2.569 -2.124 13.954 1.00 71.81 68 GLY A O 1
ATOM 483 N N . ALA A 1 69 ? 1.779 -4.228 13.794 1.00 83.50 69 ALA A N 1
ATOM 484 C CA . ALA A 1 69 ? 2.933 -4.732 13.045 1.00 83.50 69 ALA A CA 1
ATOM 485 C C . ALA A 1 69 ? 2.857 -4.282 11.573 1.00 83.50 69 ALA A C 1
ATOM 487 O O . ALA A 1 69 ? 1.773 -4.195 10.991 1.00 83.50 69 ALA A O 1
ATOM 488 N N . GLU A 1 70 ? 4.005 -3.982 10.958 1.00 87.00 70 GLU A N 1
ATOM 489 C CA . GLU A 1 70 ? 4.049 -3.763 9.509 1.00 87.00 70 GLU A CA 1
ATOM 490 C C . GLU A 1 70 ? 3.804 -5.092 8.789 1.00 87.00 70 GLU A C 1
ATOM 492 O O . GLU A 1 70 ? 4.538 -6.062 8.969 1.00 87.00 70 GLU A O 1
ATOM 497 N N . THR A 1 71 ? 2.767 -5.118 7.960 1.00 86.56 71 THR A N 1
ATOM 498 C CA . THR A 1 71 ? 2.348 -6.283 7.187 1.00 86.56 71 THR A CA 1
ATOM 499 C C . THR A 1 71 ? 2.721 -6.069 5.721 1.00 86.56 71 THR A C 1
ATOM 501 O O . THR A 1 71 ? 2.343 -5.042 5.153 1.00 86.56 71 THR A O 1
ATOM 504 N N . PRO A 1 72 ? 3.477 -6.973 5.080 1.00 84.88 72 PRO A N 1
ATOM 505 C CA . PRO A 1 72 ? 3.831 -6.825 3.674 1.00 84.88 72 PRO A CA 1
ATOM 506 C C . PRO A 1 72 ? 2.592 -7.025 2.783 1.00 84.88 72 PRO A C 1
ATOM 508 O O . PRO A 1 72 ? 1.873 -8.009 2.930 1.00 84.88 72 PRO A O 1
ATOM 511 N N . VAL A 1 73 ? 2.342 -6.087 1.865 1.00 83.94 73 VAL A N 1
ATOM 512 C CA . VAL A 1 73 ? 1.118 -6.045 1.034 1.00 83.94 73 VAL A CA 1
ATOM 513 C C . VAL A 1 73 ? 1.382 -5.901 -0.465 1.00 83.94 73 VAL A C 1
ATOM 515 O O . VAL A 1 73 ? 0.474 -6.127 -1.259 1.00 83.94 73 VAL A O 1
ATOM 518 N N . LEU A 1 74 ? 2.598 -5.524 -0.878 1.00 84.94 74 LEU A N 1
ATOM 519 C CA . LEU A 1 74 ? 2.943 -5.329 -2.290 1.00 84.94 74 LEU A CA 1
ATOM 520 C C . LEU A 1 74 ? 4.354 -5.827 -2.593 1.00 84.94 74 LEU A C 1
ATOM 522 O O . LEU A 1 74 ? 5.304 -5.476 -1.891 1.00 84.94 74 LEU A O 1
ATOM 526 N N . LYS A 1 75 ? 4.484 -6.557 -3.701 1.00 85.69 75 LYS A N 1
ATOM 527 C CA . LYS A 1 75 ? 5.752 -6.951 -4.319 1.00 85.69 75 LYS A CA 1
ATOM 528 C C . LYS A 1 75 ? 5.628 -6.855 -5.822 1.00 85.69 75 LYS A C 1
ATOM 530 O O . LYS A 1 75 ? 4.879 -7.622 -6.420 1.00 85.69 75 LYS A O 1
ATOM 535 N N . ILE A 1 76 ? 6.341 -5.917 -6.425 1.00 87.50 76 ILE A N 1
ATOM 536 C CA . ILE A 1 76 ? 6.273 -5.689 -7.865 1.00 87.50 76 ILE A CA 1
ATOM 537 C C . ILE A 1 76 ? 7.689 -5.598 -8.407 1.00 87.50 76 ILE A C 1
ATOM 539 O O . ILE A 1 76 ? 8.542 -4.913 -7.838 1.00 87.50 76 ILE A O 1
ATOM 543 N N . ARG A 1 77 ? 7.918 -6.273 -9.528 1.00 88.94 77 ARG A N 1
ATOM 544 C CA . ARG A 1 77 ? 9.108 -6.117 -10.359 1.00 88.94 77 ARG A CA 1
ATOM 545 C C . ARG A 1 77 ? 8.702 -5.560 -11.710 1.00 88.94 77 ARG A C 1
ATOM 547 O O . ARG A 1 77 ? 7.711 -6.031 -12.259 1.00 88.94 77 ARG A O 1
ATOM 554 N N . CYS A 1 78 ? 9.457 -4.612 -12.242 1.00 90.75 78 CYS A N 1
ATOM 555 C CA . CYS A 1 78 ? 9.177 -4.013 -13.537 1.00 90.75 78 CYS A CA 1
ATOM 556 C C . CYS A 1 78 ? 10.421 -3.916 -14.420 1.00 90.75 78 CYS A C 1
ATOM 558 O O . CYS A 1 78 ? 11.551 -3.922 -13.926 1.00 90.75 78 CYS A O 1
ATOM 560 N N . THR A 1 79 ? 10.216 -3.789 -15.731 1.00 91.62 79 THR A N 1
ATOM 561 C CA . THR A 1 79 ? 11.266 -3.361 -16.664 1.00 91.62 79 THR A CA 1
ATOM 562 C C . THR A 1 79 ? 11.881 -2.039 -16.182 1.00 91.62 79 THR A C 1
ATOM 564 O O . THR A 1 79 ? 11.188 -1.203 -15.599 1.00 91.62 79 THR A O 1
ATOM 567 N N . ALA A 1 80 ? 13.181 -1.846 -16.408 1.00 91.62 80 ALA A N 1
ATOM 568 C CA . ALA A 1 80 ? 13.904 -0.660 -15.956 1.00 91.62 80 ALA A CA 1
ATOM 569 C C . ALA A 1 80 ? 13.227 0.654 -16.382 1.00 91.62 80 ALA A C 1
ATOM 571 O O . ALA A 1 80 ? 12.893 0.832 -17.551 1.00 91.62 80 ALA A O 1
ATOM 572 N N . GLY A 1 81 ? 13.056 1.578 -15.436 1.00 90.31 81 GLY A N 1
ATOM 573 C CA . GLY A 1 81 ? 12.433 2.885 -15.650 1.00 90.31 81 GLY A CA 1
ATOM 574 C C . GLY A 1 81 ? 10.901 2.880 -15.649 1.00 90.31 81 GLY A C 1
ATOM 575 O O . GLY A 1 81 ? 10.301 3.936 -15.849 1.00 90.31 81 GLY A O 1
ATOM 576 N N . THR A 1 82 ? 10.253 1.736 -15.417 1.00 92.31 82 THR A N 1
ATOM 577 C CA . THR A 1 82 ? 8.786 1.658 -15.399 1.00 92.31 82 THR A CA 1
ATOM 578 C C . THR A 1 82 ? 8.250 2.245 -14.099 1.00 92.31 82 THR A C 1
ATOM 580 O O . THR A 1 82 ? 8.382 1.629 -13.046 1.00 92.31 82 THR A O 1
ATOM 583 N N . ALA A 1 83 ? 7.602 3.407 -14.170 1.00 92.38 83 ALA A N 1
ATOM 584 C CA . ALA A 1 83 ? 6.852 3.955 -13.046 1.00 92.38 83 ALA A CA 1
ATOM 585 C C . ALA A 1 83 ? 5.530 3.195 -12.844 1.00 92.38 83 ALA A C 1
ATOM 587 O O . ALA A 1 83 ? 4.867 2.811 -13.809 1.00 92.38 83 ALA A O 1
ATOM 588 N N . ILE A 1 84 ? 5.108 3.039 -11.589 1.00 93.69 84 ILE A N 1
ATOM 589 C CA . ILE A 1 84 ? 3.787 2.493 -11.253 1.00 93.69 84 ILE A CA 1
ATOM 590 C C . ILE A 1 84 ? 2.873 3.607 -10.759 1.00 93.69 84 ILE A C 1
ATOM 592 O O . ILE A 1 84 ? 3.333 4.642 -10.294 1.00 93.69 84 ILE A O 1
ATOM 596 N N . THR A 1 85 ? 1.569 3.389 -10.809 1.00 95.44 85 THR A N 1
ATOM 597 C CA . THR A 1 85 ? 0.575 4.245 -10.167 1.00 95.44 85 THR A CA 1
ATOM 598 C C . THR A 1 85 ? -0.149 3.441 -9.099 1.00 95.44 85 THR A C 1
ATOM 600 O O . THR A 1 85 ? -0.647 2.351 -9.384 1.00 95.44 85 THR A O 1
ATOM 603 N N . LEU A 1 86 ? -0.209 3.975 -7.879 1.00 94.75 86 LEU A N 1
ATOM 604 C CA . LEU A 1 86 ? -0.819 3.339 -6.715 1.00 94.75 86 LEU A CA 1
ATOM 605 C C . LEU A 1 86 ? -2.026 4.145 -6.230 1.00 94.75 86 LEU A C 1
ATOM 607 O O . LEU A 1 86 ? -1.931 5.352 -6.028 1.00 94.75 86 LEU A O 1
ATOM 611 N N . GLY A 1 87 ? -3.154 3.472 -6.019 1.00 95.75 87 GLY A N 1
ATOM 612 C CA . GLY A 1 87 ? -4.347 4.029 -5.380 1.00 95.75 87 GLY A CA 1
ATOM 613 C C . GLY A 1 87 ? -4.810 3.145 -4.226 1.00 95.75 87 GLY A C 1
ATOM 614 O O . GLY A 1 87 ? -4.575 1.936 -4.236 1.00 95.75 87 GLY A O 1
ATOM 615 N N . ILE A 1 88 ? -5.470 3.741 -3.233 1.00 95.94 88 ILE A N 1
ATOM 616 C CA . ILE A 1 88 ? -6.016 3.022 -2.073 1.00 95.94 88 ILE A CA 1
ATOM 617 C C . ILE A 1 88 ? -7.461 3.457 -1.881 1.00 95.94 88 ILE A C 1
ATOM 619 O O . ILE A 1 88 ? -7.724 4.641 -1.699 1.00 95.94 88 ILE A O 1
ATOM 623 N N . ASN A 1 89 ? -8.389 2.506 -1.884 1.00 96.25 89 ASN A N 1
ATOM 624 C CA . ASN A 1 89 ? -9.790 2.759 -1.570 1.00 96.25 89 ASN A CA 1
ATOM 625 C C . ASN A 1 89 ? -10.146 2.133 -0.216 1.00 96.25 89 ASN A C 1
ATOM 627 O O . ASN A 1 89 ? -10.047 0.914 -0.052 1.00 96.25 89 ASN A O 1
ATOM 631 N N . ALA A 1 90 ? -10.530 2.969 0.746 1.00 95.88 90 ALA A N 1
ATOM 632 C CA . ALA A 1 90 ? -10.921 2.553 2.086 1.00 95.88 90 ALA A CA 1
ATOM 633 C C . ALA A 1 90 ? -12.445 2.448 2.211 1.00 95.88 90 ALA A C 1
ATOM 635 O O . ALA A 1 90 ? -13.178 3.397 1.941 1.00 95.88 90 ALA A O 1
ATOM 636 N N . SER A 1 91 ? -12.930 1.296 2.673 1.00 91.75 91 SER A N 1
ATOM 637 C CA . SER A 1 91 ? -14.356 1.071 2.918 1.00 91.75 91 SER A CA 1
ATOM 638 C C . SER A 1 91 ? -14.859 1.813 4.159 1.00 91.75 91 SER A C 1
ATOM 640 O O . SER A 1 91 ? -14.102 2.023 5.108 1.00 91.75 91 SER A O 1
ATOM 642 N N . GLY A 1 92 ? -16.166 2.064 4.219 1.00 87.81 92 GLY A N 1
ATOM 643 C CA . GLY A 1 92 ? -16.830 2.652 5.384 1.00 87.81 92 GLY A CA 1
ATOM 644 C C . GLY A 1 92 ? -17.059 4.152 5.223 1.00 87.81 92 GLY A C 1
ATOM 645 O O . GLY A 1 92 ? -16.244 4.871 4.649 1.00 87.81 92 GLY A O 1
ATOM 646 N N . ALA A 1 93 ? -18.206 4.628 5.707 1.00 89.44 93 ALA A N 1
ATOM 647 C CA . ALA A 1 93 ? -18.545 6.043 5.638 1.00 89.44 93 ALA A CA 1
ATOM 648 C C . ALA A 1 93 ? -17.559 6.871 6.478 1.00 89.44 93 ALA A C 1
ATOM 650 O O . ALA A 1 93 ? -17.305 6.547 7.637 1.00 89.44 93 ALA A O 1
ATOM 651 N N . GLY A 1 94 ? -17.018 7.937 5.885 1.00 91.88 94 GLY A N 1
ATOM 652 C CA . GLY A 1 94 ? -16.026 8.806 6.525 1.00 91.88 94 GLY A CA 1
ATOM 653 C C . GLY A 1 94 ? -14.580 8.305 6.450 1.00 91.88 94 GLY A C 1
ATOM 654 O O . GLY A 1 94 ? -13.695 8.997 6.943 1.00 91.88 94 GLY A O 1
ATOM 655 N N . SER A 1 95 ? -14.321 7.142 5.842 1.00 97.06 95 SER A N 1
ATOM 656 C CA . SER A 1 95 ? -12.960 6.654 5.597 1.00 97.06 95 SER A CA 1
ATOM 657 C C . SER A 1 95 ? -12.252 7.462 4.506 1.00 97.06 95 SER A C 1
ATOM 659 O O . SER A 1 95 ? -12.873 7.946 3.559 1.00 97.06 95 SER A O 1
ATOM 661 N N . GLU A 1 96 ? -10.933 7.575 4.620 1.00 97.69 96 GLU A N 1
ATOM 662 C CA . GLU A 1 96 ? -10.082 8.320 3.698 1.00 97.69 96 GLU A CA 1
ATOM 663 C C . GLU A 1 96 ? -9.442 7.374 2.682 1.00 97.69 96 GLU A C 1
ATOM 665 O O . GLU A 1 96 ? -8.885 6.334 3.032 1.00 97.69 96 GLU A O 1
ATOM 670 N N . SER A 1 97 ? -9.524 7.757 1.409 1.00 96.00 97 SER A N 1
ATOM 671 C CA . SER A 1 97 ? -8.941 7.030 0.282 1.00 96.00 97 SER A CA 1
ATOM 672 C C . SER A 1 97 ? -7.818 7.845 -0.350 1.00 96.00 97 SER A C 1
ATOM 674 O O . SER A 1 97 ? -7.884 9.072 -0.407 1.00 96.00 97 SER A O 1
ATOM 676 N N . LEU A 1 98 ? -6.812 7.156 -0.879 1.00 96.94 98 LEU A N 1
ATOM 677 C CA . LEU A 1 98 ? -5.750 7.752 -1.676 1.00 96.94 98 LEU A CA 1
ATOM 678 C C . LEU A 1 98 ? -6.130 7.684 -3.156 1.00 96.94 98 LEU A C 1
ATOM 680 O O . LEU A 1 98 ? -6.195 6.598 -3.743 1.00 96.94 98 LEU A O 1
ATOM 684 N N . ALA A 1 99 ? -6.338 8.849 -3.769 1.00 96.25 99 ALA A N 1
ATOM 685 C CA . ALA A 1 99 ? -6.460 8.951 -5.220 1.00 96.25 99 ALA A CA 1
ATOM 686 C C . ALA A 1 99 ? -5.175 8.441 -5.905 1.00 96.25 99 ALA A C 1
ATOM 688 O O . ALA A 1 99 ? -4.099 8.631 -5.341 1.00 96.25 99 ALA A O 1
ATOM 689 N N . PRO A 1 100 ? -5.251 7.845 -7.111 1.00 96.19 100 PRO A N 1
ATOM 690 C CA . PRO A 1 100 ? -4.083 7.297 -7.801 1.00 96.19 100 PRO A CA 1
ATOM 691 C C . PRO A 1 100 ? -2.892 8.272 -7.856 1.00 96.19 100 PRO A C 1
ATOM 693 O O . PRO A 1 100 ? -3.038 9.401 -8.322 1.00 96.19 100 PRO A O 1
ATOM 696 N N . GLN A 1 101 ? -1.721 7.835 -7.382 1.00 94.75 101 GLN A N 1
ATOM 697 C CA . GLN A 1 101 ? -0.463 8.591 -7.372 1.00 94.75 101 GLN A CA 1
ATOM 698 C C . GLN A 1 101 ? 0.625 7.842 -8.141 1.00 94.75 101 GLN A C 1
ATOM 700 O O . GLN A 1 101 ? 0.822 6.643 -7.934 1.00 94.75 101 GLN A O 1
ATOM 705 N N . GLY A 1 102 ? 1.360 8.555 -8.995 1.00 93.19 102 GLY A N 1
ATOM 706 C CA . GLY A 1 102 ? 2.533 8.015 -9.680 1.00 93.19 102 GLY A CA 1
ATOM 707 C C . GLY A 1 102 ? 3.713 7.820 -8.723 1.00 93.19 102 GLY A C 1
ATOM 708 O O . GLY A 1 102 ? 4.012 8.688 -7.906 1.00 93.19 102 GLY A O 1
ATOM 709 N N . LEU A 1 103 ? 4.402 6.690 -8.849 1.00 92.44 103 LEU A N 1
ATOM 710 C CA . LEU A 1 103 ? 5.553 6.282 -8.051 1.00 92.44 103 LEU A CA 1
ATOM 711 C C . LEU A 1 103 ? 6.741 5.959 -8.96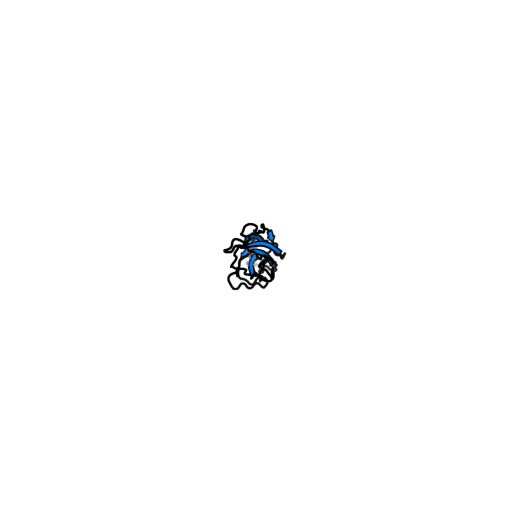4 1.00 92.44 103 LEU A C 1
ATOM 713 O O . LEU A 1 103 ? 6.747 4.968 -9.702 1.00 92.44 103 LEU A O 1
ATOM 717 N N . SER A 1 104 ? 7.779 6.789 -8.868 1.00 89.31 104 SER A N 1
ATOM 718 C CA . SER A 1 104 ? 9.087 6.534 -9.484 1.00 89.31 104 SER A CA 1
ATOM 719 C C . SER A 1 104 ? 9.770 5.325 -8.837 1.00 89.31 104 SER A C 1
ATOM 721 O O . SER A 1 104 ? 9.643 5.128 -7.631 1.00 89.31 104 SER A O 1
ATOM 723 N N . SER A 1 105 ? 10.563 4.560 -9.593 1.00 83.38 105 SER A N 1
ATOM 724 C CA . SER A 1 105 ? 11.377 3.450 -9.066 1.00 83.38 105 SER A CA 1
ATOM 725 C C . SER A 1 105 ? 12.567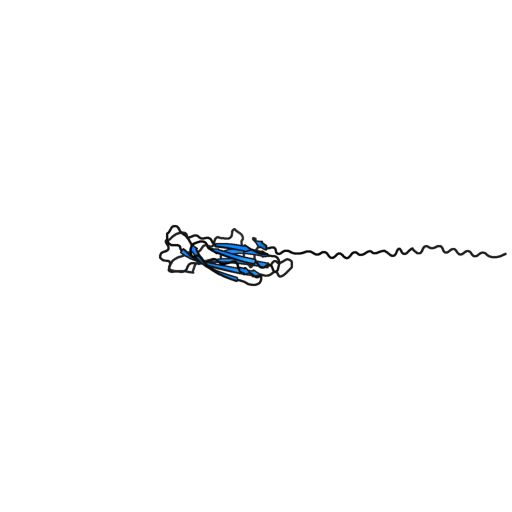 3.890 -8.202 1.00 83.38 105 SER A C 1
ATOM 727 O O . SER A 1 105 ? 13.306 3.052 -7.683 1.00 83.38 105 SER A O 1
ATOM 729 N N . THR A 1 106 ? 12.750 5.198 -8.008 1.00 86.94 106 THR A N 1
ATOM 730 C CA . THR A 1 106 ? 13.854 5.788 -7.235 1.00 86.94 106 THR A CA 1
ATOM 731 C C . THR A 1 106 ? 13.419 6.490 -5.950 1.00 86.94 106 THR A C 1
ATOM 733 O O . THR A 1 106 ? 14.277 6.974 -5.211 1.00 86.94 106 THR A O 1
ATOM 736 N N . VAL A 1 107 ? 12.114 6.571 -5.669 1.00 86.62 107 VAL A N 1
ATOM 737 C CA . VAL A 1 107 ? 11.582 7.350 -4.544 1.00 86.62 107 VAL A CA 1
ATOM 738 C C . VAL A 1 107 ? 10.749 6.476 -3.614 1.00 86.62 107 VAL A C 1
ATOM 740 O O . VAL A 1 107 ? 9.634 6.067 -3.939 1.00 86.62 107 VAL A O 1
ATOM 743 N N . ASN A 1 108 ? 11.257 6.277 -2.397 1.00 91.69 108 ASN A N 1
ATOM 744 C CA . ASN A 1 108 ? 10.465 5.706 -1.313 1.00 91.69 108 ASN A CA 1
ATOM 745 C C . ASN A 1 108 ? 9.319 6.658 -0.955 1.00 91.69 108 ASN A C 1
ATOM 747 O O . ASN A 1 108 ? 9.522 7.863 -0.828 1.00 91.69 108 ASN A O 1
ATOM 751 N N . SER A 1 109 ? 8.128 6.108 -0.751 1.00 94.69 109 SER A N 1
ATOM 752 C CA . SER A 1 109 ? 6.912 6.879 -0.488 1.00 94.69 109 SER A CA 1
ATOM 753 C C . SER A 1 109 ? 6.185 6.347 0.740 1.00 94.69 109 SER A C 1
ATOM 755 O O . SER A 1 109 ? 6.281 5.167 1.076 1.00 94.69 109 SER A O 1
ATOM 757 N N . THR A 1 110 ? 5.471 7.218 1.448 1.00 96.06 110 THR A N 1
ATOM 758 C CA . THR A 1 110 ? 4.601 6.844 2.568 1.00 96.06 110 THR A CA 1
ATOM 759 C C . THR A 1 110 ? 3.280 7.578 2.428 1.00 96.06 110 THR A C 1
ATOM 761 O O . THR A 1 110 ? 3.266 8.771 2.143 1.00 96.06 110 THR A O 1
ATOM 764 N N . PHE A 1 111 ? 2.193 6.844 2.622 1.00 95.81 111 PHE A N 1
ATOM 765 C CA . PHE A 1 111 ? 0.823 7.324 2.560 1.00 95.81 111 PHE A CA 1
ATOM 766 C C . PHE A 1 111 ? 0.105 6.915 3.833 1.00 95.81 111 PHE A C 1
ATOM 768 O O . PHE A 1 111 ? 0.350 5.822 4.343 1.00 95.81 111 PHE A O 1
ATOM 775 N N . ASP A 1 112 ? -0.806 7.742 4.311 1.00 95.81 112 ASP A N 1
ATOM 776 C CA . ASP A 1 112 ? -1.616 7.441 5.478 1.00 95.81 112 ASP A CA 1
ATOM 777 C C . ASP A 1 112 ? -3.017 8.030 5.350 1.00 95.81 112 ASP A C 1
ATOM 779 O O . ASP A 1 112 ? -3.285 8.871 4.489 1.00 95.81 112 ASP A O 1
ATOM 783 N N . GLY A 1 113 ? -3.913 7.528 6.188 1.00 95.94 113 GLY A N 1
ATOM 784 C CA . GLY A 1 113 ? -5.273 8.018 6.285 1.00 95.94 113 GLY A CA 1
ATOM 785 C C . GLY A 1 113 ? -6.074 7.270 7.337 1.00 95.94 113 GLY A C 1
ATOM 786 O O . GLY A 1 113 ? -5.582 6.382 8.040 1.00 95.94 113 GLY A O 1
ATOM 787 N N . LEU A 1 114 ? -7.336 7.651 7.453 1.00 96.38 114 LEU A N 1
ATOM 788 C CA . LEU A 1 114 ? -8.295 7.087 8.388 1.00 96.38 114 LEU A CA 1
ATOM 789 C C . LEU A 1 114 ? -9.173 6.021 7.731 1.00 96.38 114 LEU A C 1
ATOM 791 O O . LEU A 1 114 ? -9.517 6.098 6.553 1.00 96.38 114 LEU A O 1
ATOM 795 N N . ILE A 1 115 ? -9.590 5.032 8.515 1.00 96.19 115 ILE A N 1
ATOM 796 C CA . ILE A 1 115 ? -10.608 4.054 8.128 1.00 96.19 115 ILE A CA 1
ATOM 797 C C . ILE A 1 115 ? -11.536 3.757 9.305 1.00 96.19 115 ILE A C 1
ATOM 799 O O . ILE A 1 115 ? -11.090 3.598 10.438 1.00 96.19 115 ILE A O 1
ATOM 803 N N . TYR A 1 116 ? -12.835 3.674 9.035 1.00 95.88 116 TYR A N 1
ATOM 804 C CA . TYR A 1 116 ? -13.856 3.327 10.020 1.00 95.88 116 TYR A CA 1
ATOM 805 C C . TYR A 1 116 ? -14.243 1.855 9.883 1.00 95.88 116 TYR A C 1
ATOM 807 O O . TYR A 1 116 ? -15.020 1.472 9.002 1.00 95.88 116 TYR A O 1
ATOM 815 N N . LEU A 1 117 ? -13.686 1.029 10.768 1.00 94.50 117 LEU A N 1
ATOM 816 C CA . LEU A 1 117 ? -13.908 -0.411 10.805 1.00 94.50 117 LEU A CA 1
ATOM 817 C C . LEU A 1 117 ? -15.269 -0.723 11.435 1.00 94.50 117 LEU A C 1
ATOM 819 O O . LEU A 1 117 ? -15.665 -0.117 12.432 1.00 94.50 117 LEU A O 1
ATOM 823 N N . GLN A 1 118 ? -15.978 -1.688 10.858 1.00 94.56 118 GLN A N 1
ATOM 824 C CA . GLN A 1 118 ? -17.329 -2.070 11.257 1.00 94.56 118 GLN A CA 1
ATOM 825 C C . GLN A 1 118 ? -17.297 -3.348 12.096 1.00 94.56 118 GLN A C 1
ATOM 827 O O . GLN A 1 118 ? -16.608 -4.310 11.750 1.00 94.56 118 GLN A O 1
ATOM 832 N N . GLY A 1 119 ? -18.046 -3.346 13.195 1.00 91.62 119 GLY A N 1
ATOM 833 C CA . GLY A 1 119 ? -18.261 -4.504 14.061 1.00 91.62 119 GLY A CA 1
ATOM 834 C C . GLY A 1 119 ? -19.749 -4.836 14.167 1.00 91.62 119 GLY A C 1
ATOM 835 O O . GLY A 1 119 ? -20.573 -4.294 13.435 1.00 91.62 119 GLY A O 1
ATOM 836 N N . SER A 1 120 ? -20.114 -5.706 15.107 1.00 85.38 120 SER A N 1
ATOM 837 C CA . SER A 1 120 ? -21.520 -6.051 15.374 1.00 85.38 120 SER A CA 1
ATOM 838 C C . SER A 1 120 ? -22.306 -4.961 16.122 1.00 85.38 120 SER A C 1
ATOM 840 O O . SER A 1 120 ? -23.518 -5.088 16.282 1.00 85.38 120 SER A O 1
ATOM 842 N N . GLY A 1 121 ? -21.631 -3.923 16.629 1.00 81.31 121 GLY A N 1
ATOM 843 C CA . GLY A 1 121 ? -22.237 -2.790 17.337 1.00 81.31 121 GLY A CA 1
ATOM 844 C C . GLY A 1 121 ? -22.569 -1.599 16.430 1.00 81.31 121 GLY A C 1
ATOM 845 O O . GLY A 1 121 ? -22.223 -1.575 15.254 1.00 81.31 121 GLY A O 1
ATOM 846 N N . SER A 1 122 ? -23.217 -0.575 16.995 1.00 83.69 122 SER A N 1
ATOM 847 C CA . SER A 1 122 ? -23.609 0.650 16.274 1.00 83.69 122 SER A CA 1
ATOM 848 C C . SER A 1 122 ? -22.500 1.702 16.154 1.00 83.69 122 SER A C 1
ATOM 850 O O . SER A 1 122 ? -22.671 2.683 15.435 1.00 83.69 122 SER A O 1
ATOM 852 N N . VAL A 1 123 ? -21.393 1.541 16.886 1.00 93.50 123 VAL A N 1
ATOM 853 C CA . VAL A 1 123 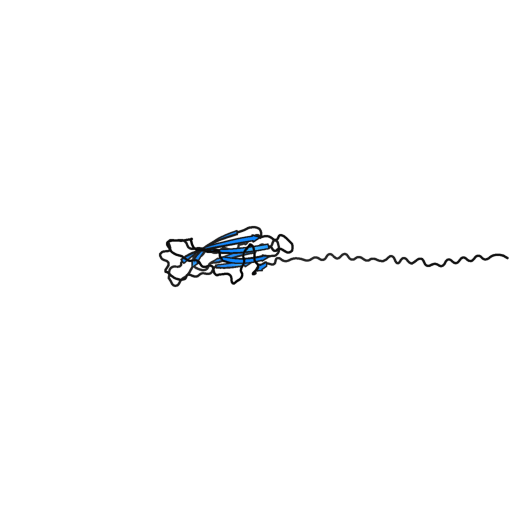? -20.272 2.491 16.907 1.00 93.50 123 VAL A CA 1
ATOM 854 C C . VAL A 1 123 ? -19.074 1.853 16.197 1.00 93.50 123 VAL A C 1
ATOM 856 O O . VAL A 1 123 ? -18.580 0.833 16.680 1.00 93.50 123 VAL A O 1
ATOM 859 N N . PRO A 1 124 ? -18.604 2.409 15.066 1.00 94.38 124 PRO A N 1
ATOM 860 C CA . PRO A 1 124 ? -17.433 1.889 14.371 1.00 94.38 124 PRO A CA 1
ATOM 861 C C . PRO A 1 124 ? -16.141 2.214 15.128 1.00 94.38 124 PRO A C 1
ATOM 863 O O . PRO A 1 124 ? -16.045 3.242 15.801 1.00 94.38 124 PRO A O 1
ATOM 866 N N . LEU A 1 125 ? -15.120 1.374 14.954 1.00 93.69 125 LEU A N 1
ATOM 867 C CA . LEU A 1 125 ? -13.767 1.658 15.427 1.00 93.69 125 LEU A CA 1
ATOM 868 C C . LEU A 1 125 ? -13.053 2.538 14.396 1.00 93.69 125 LEU A C 1
ATOM 870 O O . LEU A 1 125 ? -12.848 2.127 13.252 1.00 93.69 125 LEU A O 1
ATOM 874 N N . LYS A 1 126 ? -12.638 3.740 14.796 1.00 94.62 126 LYS A N 1
ATOM 875 C CA . LYS A 1 126 ? -11.766 4.587 13.980 1.00 94.62 126 LYS A CA 1
ATOM 876 C C . LYS A 1 126 ? -10.345 4.034 14.041 1.00 94.62 126 LYS A C 1
ATOM 878 O O . LYS A 1 126 ? -9.770 3.921 15.119 1.00 94.62 126 LYS A O 1
ATOM 883 N N . ALA A 1 127 ? -9.767 3.734 12.890 1.00 94.06 127 ALA A N 1
ATOM 884 C CA . ALA A 1 127 ? -8.395 3.279 12.734 1.00 94.06 127 ALA A CA 1
ATOM 885 C C . ALA A 1 127 ? -7.625 4.201 11.776 1.00 94.06 127 ALA A C 1
ATOM 887 O O . ALA A 1 127 ? -8.209 4.980 11.022 1.00 94.06 127 ALA A O 1
ATOM 888 N N . LYS A 1 128 ? -6.300 4.116 11.829 1.00 94.12 128 LYS A N 1
ATOM 889 C CA . LYS A 1 128 ? -5.345 4.743 10.920 1.00 94.12 128 LYS A CA 1
ATOM 890 C C . LYS A 1 128 ? -4.691 3.643 10.099 1.00 94.12 128 LYS A C 1
ATOM 892 O O . LYS A 1 128 ? -4.315 2.607 10.648 1.00 94.12 128 LYS A O 1
ATOM 897 N N . TRP A 1 129 ? -4.512 3.880 8.813 1.00 94.25 129 TRP A N 1
ATOM 898 C CA . TRP A 1 129 ? -3.691 3.054 7.943 1.00 94.25 129 TRP A CA 1
ATOM 899 C C . TRP A 1 129 ? -2.469 3.850 7.500 1.00 94.25 129 TRP A C 1
ATOM 901 O O . TRP A 1 129 ? -2.541 5.060 7.313 1.00 94.25 129 TRP A O 1
ATOM 911 N N . LYS A 1 130 ? -1.337 3.167 7.341 1.00 94.44 130 LYS A N 1
ATOM 912 C CA . LYS A 1 130 ? -0.106 3.725 6.782 1.00 94.44 130 LYS A CA 1
ATOM 913 C C . LYS A 1 130 ? 0.512 2.726 5.819 1.00 94.44 130 LYS A C 1
ATOM 915 O O . LYS A 1 130 ? 0.891 1.636 6.240 1.00 94.44 130 LYS A O 1
ATOM 920 N N . VAL A 1 131 ? 0.639 3.103 4.554 1.00 93.81 131 VAL A N 1
ATOM 921 C CA . VAL A 1 131 ? 1.299 2.318 3.510 1.00 93.81 131 VAL A CA 1
ATOM 922 C C . VAL A 1 131 ? 2.647 2.941 3.186 1.00 93.81 131 VAL A C 1
ATOM 924 O O . VAL A 1 131 ? 2.720 4.068 2.705 1.00 93.81 131 VAL A O 1
ATOM 927 N N . ARG A 1 132 ? 3.724 2.196 3.420 1.00 93.19 132 ARG A N 1
ATOM 928 C CA . ARG A 1 132 ? 5.083 2.562 3.017 1.00 93.19 132 ARG A CA 1
ATOM 929 C C . ARG A 1 132 ? 5.473 1.747 1.798 1.00 93.19 132 ARG A C 1
ATOM 931 O O . ARG A 1 132 ? 5.350 0.529 1.829 1.00 93.19 132 ARG A O 1
ATOM 938 N N . VAL A 1 133 ? 5.980 2.401 0.761 1.00 92.44 133 VAL A N 1
ATOM 939 C CA . VAL A 1 133 ? 6.513 1.762 -0.443 1.00 92.44 133 VAL A CA 1
ATOM 940 C C . VAL A 1 133 ? 7.992 2.089 -0.548 1.00 92.44 133 VAL A C 1
ATOM 942 O O . VAL A 1 133 ? 8.362 3.256 -0.662 1.00 92.44 133 VAL A O 1
ATOM 945 N N . ASN A 1 134 ? 8.835 1.062 -0.524 1.00 91.94 134 ASN A N 1
ATOM 946 C CA . ASN A 1 134 ? 10.247 1.197 -0.837 1.00 91.94 134 ASN A CA 1
ATOM 947 C C . ASN A 1 134 ? 10.512 0.782 -2.274 1.00 91.94 134 ASN A C 1
ATOM 949 O O . ASN A 1 134 ? 9.991 -0.231 -2.748 1.00 91.94 134 ASN A O 1
ATOM 953 N N . THR A 1 135 ? 11.398 1.520 -2.921 1.00 89.81 135 THR A N 1
ATOM 954 C CA . THR A 1 135 ? 11.746 1.327 -4.319 1.00 89.81 135 THR A CA 1
ATOM 955 C C . THR A 1 135 ? 13.227 1.013 -4.452 1.00 89.81 135 THR A C 1
ATOM 957 O O . THR A 1 135 ? 14.055 1.585 -3.746 1.00 89.81 135 THR A O 1
ATOM 960 N N . SER A 1 136 ? 13.570 0.107 -5.358 1.00 90.19 136 SER A N 1
ATOM 961 C CA . SER A 1 136 ? 14.952 -0.154 -5.748 1.00 90.19 136 SER A CA 1
ATOM 962 C C . SER A 1 136 ? 15.023 -0.181 -7.270 1.00 90.19 136 SER A C 1
ATOM 964 O O . SER A 1 136 ? 14.428 -1.079 -7.869 1.00 90.19 136 SER A O 1
ATOM 966 N N . PRO A 1 137 ? 15.729 0.764 -7.906 1.00 91.00 137 PRO A N 1
ATOM 967 C CA . PRO A 1 137 ? 15.828 0.802 -9.355 1.00 91.00 137 PRO A CA 1
ATOM 968 C C . PRO A 1 137 ? 16.713 -0.333 -9.883 1.00 91.00 137 PRO A C 1
ATOM 970 O O . PRO A 1 137 ? 17.552 -0.892 -9.167 1.00 91.00 137 PRO A O 1
ATOM 973 N N . SER A 1 138 ? 16.532 -0.638 -11.161 1.00 90.69 138 SER A N 1
ATOM 974 C CA . SER A 1 138 ? 17.357 -1.550 -11.943 1.00 90.69 138 SER A CA 1
ATOM 975 C C . SER A 1 138 ? 18.812 -1.094 -11.947 1.00 90.69 138 SER A C 1
ATOM 977 O O . SER A 1 138 ? 19.107 0.089 -12.113 1.00 90.69 138 SER A O 1
ATOM 979 N N . SER A 1 139 ? 19.737 -2.044 -11.827 1.00 87.44 139 SER A N 1
ATOM 980 C CA . SER A 1 139 ? 21.184 -1.788 -11.877 1.00 87.44 139 SER A CA 1
ATOM 981 C C . SER A 1 139 ? 21.894 -2.489 -13.040 1.00 87.44 139 SER A C 1
ATOM 983 O O . SER A 1 139 ? 23.069 -2.229 -13.293 1.00 87.44 139 SER A O 1
ATOM 985 N N . SER A 1 140 ? 21.205 -3.380 -13.757 1.00 87.81 140 SER A N 1
ATOM 986 C CA . SER A 1 140 ? 21.738 -4.119 -14.904 1.00 87.81 140 SER A CA 1
ATOM 987 C C .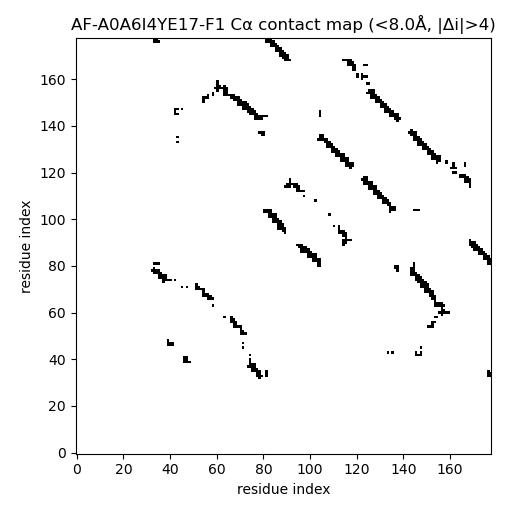 SER A 1 140 ? 20.609 -4.629 -15.801 1.00 87.81 140 SER A C 1
ATOM 989 O O . SER A 1 140 ? 19.446 -4.616 -15.408 1.00 87.81 140 SER A O 1
ATOM 991 N N . ALA A 1 141 ? 20.955 -5.167 -16.975 1.00 83.69 141 ALA A N 1
ATOM 992 C CA . ALA A 1 141 ? 19.994 -5.775 -17.903 1.00 83.69 141 ALA A CA 1
ATOM 993 C C . ALA A 1 141 ? 19.206 -6.966 -17.315 1.00 83.69 141 ALA A C 1
ATOM 995 O O . ALA A 1 141 ? 18.188 -7.366 -17.869 1.00 83.69 141 ALA A O 1
ATOM 996 N N . THR A 1 142 ? 19.673 -7.545 -16.208 1.00 85.44 142 THR A N 1
ATOM 997 C CA . THR A 1 142 ? 19.057 -8.706 -15.548 1.00 85.44 142 THR A CA 1
ATOM 998 C C . THR A 1 142 ? 18.442 -8.361 -14.193 1.00 85.44 142 THR A C 1
ATOM 1000 O O . THR A 1 142 ? 17.928 -9.250 -13.517 1.00 85.44 142 THR A O 1
ATOM 1003 N N . THR A 1 143 ? 18.517 -7.098 -13.764 1.00 87.06 143 THR A N 1
ATOM 1004 C CA . THR A 1 143 ? 18.009 -6.653 -12.462 1.00 87.06 143 THR A CA 1
ATOM 1005 C C . THR A 1 143 ? 16.853 -5.686 -12.691 1.00 87.06 143 THR A C 1
ATOM 1007 O O . THR A 1 143 ? 17.121 -4.601 -13.193 1.00 87.06 143 THR A O 1
ATOM 1010 N N . PRO A 1 144 ? 15.603 -6.047 -12.345 1.00 89.81 144 PRO A N 1
ATOM 1011 C CA . PRO A 1 144 ? 14.433 -5.206 -12.595 1.00 89.81 144 PRO A CA 1
ATOM 1012 C C . PRO A 1 144 ? 14.299 -4.062 -11.583 1.00 89.81 144 PRO A C 1
ATOM 1014 O O . PRO A 1 144 ? 14.885 -4.111 -10.496 1.00 89.81 144 PRO A O 1
ATOM 1017 N N . ASP A 1 145 ? 13.434 -3.097 -11.902 1.00 90.75 145 ASP A N 1
ATOM 1018 C CA . ASP A 1 145 ? 12.922 -2.124 -10.942 1.00 90.75 145 ASP A CA 1
ATOM 1019 C C . ASP A 1 145 ? 12.049 -2.870 -9.939 1.00 90.75 145 ASP A C 1
ATOM 1021 O O . ASP A 1 145 ? 11.315 -3.790 -10.299 1.00 90.75 145 ASP A O 1
ATOM 1025 N N . ARG A 1 146 ? 12.133 -2.505 -8.665 1.00 90.44 146 ARG A N 1
ATOM 1026 C CA . ARG A 1 146 ? 11.499 -3.235 -7.569 1.00 90.44 146 ARG A CA 1
ATOM 1027 C C . ARG A 1 146 ? 10.718 -2.293 -6.674 1.00 90.44 146 ARG A C 1
ATOM 1029 O O . ARG A 1 146 ? 11.267 -1.302 -6.201 1.00 90.44 146 ARG A O 1
ATOM 1036 N N . TYR A 1 147 ? 9.485 -2.670 -6.359 1.00 91.06 147 TYR A N 1
ATOM 1037 C CA . TYR A 1 147 ? 8.610 -1.970 -5.425 1.00 91.06 147 TYR A CA 1
ATOM 1038 C C . TYR A 1 147 ? 8.141 -2.939 -4.343 1.00 91.06 147 TYR A C 1
ATOM 1040 O O . TYR A 1 147 ? 7.587 -3.999 -4.638 1.00 91.06 147 TYR A O 1
ATOM 1048 N N . ALA A 1 148 ? 8.363 -2.567 -3.089 1.00 89.69 148 ALA A N 1
ATOM 1049 C CA . ALA A 1 148 ? 7.994 -3.342 -1.914 1.00 89.69 148 ALA A CA 1
ATOM 1050 C C . ALA A 1 148 ? 7.119 -2.480 -1.003 1.00 89.69 148 ALA A C 1
ATOM 1052 O O . ALA A 1 148 ? 7.540 -1.391 -0.622 1.00 89.69 148 ALA A O 1
ATOM 1053 N N . GLY A 1 149 ? 5.910 -2.936 -0.675 1.00 89.38 149 GLY A N 1
ATOM 1054 C CA . GLY A 1 149 ? 4.956 -2.191 0.147 1.00 89.38 149 GLY A CA 1
ATOM 1055 C C . GLY A 1 149 ? 4.609 -2.877 1.465 1.00 89.38 149 GLY A C 1
ATOM 1056 O O . GLY A 1 149 ? 4.366 -4.083 1.491 1.00 89.38 149 GLY A O 1
ATOM 1057 N N . TRP A 1 150 ? 4.518 -2.091 2.537 1.00 90.12 150 TRP A N 1
ATOM 1058 C CA . TRP A 1 150 ? 4.071 -2.515 3.864 1.00 90.12 150 TRP A CA 1
ATOM 1059 C C . TRP A 1 150 ? 2.908 -1.654 4.333 1.00 90.12 150 TRP A C 1
ATOM 1061 O O . TRP A 1 150 ? 2.938 -0.437 4.174 1.00 90.12 150 TRP A O 1
ATOM 1071 N N . LEU A 1 151 ? 1.918 -2.284 4.952 1.00 91.75 151 LEU A N 1
ATOM 1072 C CA . LEU A 1 151 ? 0.781 -1.645 5.592 1.00 91.75 151 LEU A CA 1
ATOM 1073 C C . LEU A 1 151 ? 0.905 -1.792 7.109 1.00 91.75 151 LEU A C 1
ATOM 1075 O O . LEU A 1 151 ? 1.105 -2.890 7.621 1.00 91.75 151 LEU A O 1
ATOM 1079 N N . LYS A 1 152 ? 0.738 -0.692 7.834 1.00 91.62 152 LYS A N 1
ATOM 1080 C CA . LYS A 1 152 ? 0.551 -0.678 9.283 1.00 91.62 152 LYS A CA 1
ATOM 1081 C C . LYS A 1 152 ? -0.815 -0.092 9.606 1.00 91.62 152 LYS A C 1
ATOM 1083 O O . LYS A 1 152 ? -1.172 0.958 9.079 1.00 91.62 152 LYS A O 1
ATOM 1088 N N . MET A 1 153 ? -1.540 -0.764 10.489 1.00 92.25 153 MET A N 1
ATOM 1089 C CA . MET A 1 153 ? -2.827 -0.318 11.013 1.00 92.25 153 MET A CA 1
ATOM 1090 C C . MET A 1 153 ? -2.678 0.027 12.494 1.00 92.25 153 MET A C 1
ATOM 1092 O O . MET A 1 153 ? -2.039 -0.721 13.229 1.00 92.25 153 MET A O 1
ATOM 1096 N N . THR A 1 154 ? -3.251 1.139 12.940 1.00 92.94 154 THR A N 1
ATOM 1097 C CA . THR A 1 154 ? -3.359 1.487 14.367 1.00 92.94 154 THR A CA 1
ATOM 1098 C C . THR A 1 154 ? -4.730 2.083 14.659 1.00 92.94 154 THR A C 1
ATOM 1100 O O . THR A 1 154 ? -5.504 2.334 13.741 1.00 92.94 154 THR A O 1
ATOM 1103 N N . ALA A 1 155 ? -5.058 2.332 15.923 1.00 93.62 155 ALA A N 1
ATOM 1104 C CA . ALA A 1 155 ? -6.235 3.110 16.292 1.00 93.62 155 ALA A CA 1
ATOM 1105 C C . ALA A 1 155 ? -5.872 4.102 17.405 1.00 93.62 155 ALA A C 1
ATOM 1107 O O . ALA A 1 155 ? -5.148 3.711 18.322 1.00 93.62 155 ALA A O 1
ATOM 1108 N N . PRO A 1 156 ? -6.354 5.358 17.340 1.00 92.88 156 PRO A N 1
ATOM 1109 C CA . PRO A 1 156 ? -6.157 6.325 18.413 1.00 92.88 156 PRO A CA 1
ATOM 1110 C C . PRO A 1 156 ? -6.878 5.878 19.688 1.00 92.88 156 PRO A C 1
ATOM 1112 O O . PRO A 1 156 ? -7.887 5.170 19.621 1.00 92.88 156 PRO A O 1
ATOM 1115 N N . ASP A 1 157 ? -6.363 6.328 20.827 1.00 92.56 157 ASP A N 1
ATOM 1116 C CA . ASP A 1 157 ? -6.913 6.096 22.160 1.00 92.56 157 ASP A CA 1
ATOM 1117 C C . ASP A 1 157 ? -8.268 6.794 22.355 1.00 92.56 157 ASP A C 1
ATOM 1119 O O . ASP A 1 157 ? -8.779 7.520 21.497 1.00 92.56 157 ASP A O 1
ATOM 1123 N N . GLY A 1 158 ? -8.893 6.544 23.507 1.00 94.00 158 GLY A N 1
ATOM 1124 C CA . GLY A 1 158 ? -10.055 7.308 23.951 1.00 94.00 158 GLY A CA 1
ATOM 1125 C C . GLY A 1 158 ? -11.384 6.963 23.270 1.00 94.00 158 GLY A C 1
ATOM 1126 O O . GLY A 1 158 ? -12.387 7.624 23.543 1.00 94.00 158 GLY A O 1
ATOM 1127 N N . GLN A 1 159 ? -11.462 5.919 22.437 1.00 93.69 159 GLN A N 1
ATOM 1128 C CA . GLN A 1 159 ? -12.730 5.487 21.825 1.00 93.69 159 GLN A CA 1
ATOM 1129 C C . GLN A 1 159 ? -13.540 4.585 22.777 1.00 93.69 159 GLN A C 1
ATOM 1131 O O . GLN A 1 159 ? -13.818 3.427 22.481 1.00 93.69 159 GLN A O 1
ATOM 1136 N N . TRP A 1 160 ? -13.922 5.121 23.942 1.00 93.31 160 TRP A N 1
ATOM 1137 C CA . TRP A 1 160 ? -14.636 4.411 25.021 1.00 93.31 160 TRP A CA 1
ATOM 1138 C C . TRP A 1 160 ? -16.032 3.903 24.642 1.00 93.31 160 TRP A C 1
ATOM 1140 O O . TRP A 1 160 ? -16.557 2.994 25.277 1.00 93.31 160 TRP A O 1
ATOM 1150 N N . GLY A 1 161 ? -16.645 4.505 23.621 1.00 92.56 161 GLY A N 1
ATOM 1151 C CA . GLY A 1 161 ? -17.962 4.112 23.120 1.00 92.56 161 GLY A CA 1
ATOM 1152 C C . GLY A 1 161 ? -17.942 2.925 22.157 1.00 92.56 161 GLY A C 1
ATOM 1153 O O . GLY A 1 161 ? -19.013 2.495 21.743 1.00 92.56 161 GLY A O 1
ATOM 1154 N N . VAL A 1 162 ? -16.762 2.422 21.777 1.00 92.88 162 VAL A N 1
ATOM 1155 C CA . VAL A 1 162 ? -16.599 1.279 20.867 1.00 92.88 162 VAL A CA 1
ATOM 1156 C C . VAL A 1 162 ? -16.797 -0.019 21.663 1.00 92.88 162 VAL A C 1
ATOM 1158 O O . VAL A 1 162 ? -15.989 -0.306 22.550 1.00 92.88 162 VAL A O 1
ATOM 1161 N N . PRO A 1 163 ? -17.848 -0.819 21.392 1.00 93.19 163 PRO A N 1
ATOM 1162 C CA . PRO A 1 163 ? -18.067 -2.076 22.106 1.00 93.19 163 PRO A CA 1
ATOM 1163 C C . PRO A 1 163 ? -16.936 -3.085 21.878 1.00 93.19 163 PRO A C 1
ATOM 1165 O O . PRO A 1 163 ? -16.323 -3.113 20.810 1.00 93.19 163 PRO A O 1
ATOM 1168 N N . ALA A 1 164 ? -16.695 -3.968 22.846 1.00 91.19 164 ALA A N 1
ATOM 1169 C CA . ALA A 1 164 ? -15.758 -5.074 22.661 1.00 91.19 164 ALA A CA 1
ATOM 1170 C C . ALA A 1 164 ? -16.237 -6.012 21.538 1.00 91.19 164 ALA A C 1
ATOM 1172 O O . ALA A 1 164 ? -17.408 -6.394 21.497 1.00 91.19 164 ALA A O 1
ATOM 1173 N N . GLY A 1 165 ? -15.333 -6.393 20.634 1.00 91.94 165 GLY A N 1
ATOM 1174 C CA . GLY A 1 165 ? -15.643 -7.289 19.523 1.00 91.94 165 GLY A CA 1
ATOM 1175 C C . GLY A 1 165 ? -14.639 -7.191 18.379 1.00 91.94 165 GLY A C 1
ATOM 1176 O O . GLY A 1 165 ? -13.683 -6.420 18.430 1.00 91.94 165 GLY A O 1
ATOM 1177 N N . THR A 1 166 ? -14.869 -7.987 17.337 1.00 92.44 166 THR A N 1
ATOM 1178 C CA . THR A 1 166 ? -14.075 -7.953 16.105 1.00 92.44 166 THR A CA 1
ATOM 1179 C C . THR A 1 166 ? -14.587 -6.856 15.179 1.00 92.44 166 THR A C 1
ATOM 1181 O O . THR A 1 166 ? -15.785 -6.778 14.902 1.00 92.44 166 THR A O 1
ATOM 1184 N N . TYR A 1 167 ? -13.663 -6.048 14.665 1.00 93.19 167 TYR A N 1
ATOM 1185 C CA . TYR A 1 167 ? -13.934 -4.997 13.691 1.00 93.19 167 TYR A CA 1
ATOM 1186 C C . TYR A 1 167 ? -13.225 -5.315 12.381 1.00 93.19 167 TYR A C 1
ATOM 1188 O O . TYR A 1 167 ? -12.072 -5.740 12.379 1.00 93.19 167 TYR A O 1
ATOM 1196 N N . THR A 1 168 ? -13.910 -5.107 11.262 1.00 93.06 168 THR A N 1
ATOM 1197 C CA . THR A 1 168 ? -13.379 -5.396 9.927 1.00 93.06 168 THR A CA 1
ATOM 1198 C C . THR A 1 168 ? -13.625 -4.236 8.973 1.00 93.06 168 THR A C 1
ATOM 1200 O O . THR A 1 168 ? -14.528 -3.421 9.153 1.00 93.06 168 THR A O 1
ATOM 1203 N N . GLY A 1 169 ? -12.785 -4.150 7.951 1.00 92.31 169 GLY A N 1
ATOM 1204 C CA . GLY A 1 169 ? -12.885 -3.174 6.880 1.00 92.31 169 GLY A CA 1
ATOM 1205 C C . GLY A 1 169 ? -12.008 -3.605 5.714 1.00 92.31 169 GLY A C 1
ATOM 1206 O O . GLY A 1 169 ? -11.215 -4.540 5.825 1.00 92.31 169 GLY A O 1
ATOM 1207 N N . THR A 1 170 ? -12.160 -2.930 4.585 1.00 92.69 170 THR A N 1
ATOM 1208 C CA . THR A 1 170 ? -11.424 -3.210 3.356 1.00 92.69 170 THR A CA 1
ATOM 1209 C C . THR A 1 170 ? -10.576 -2.007 2.969 1.00 92.69 170 THR A C 1
ATOM 1211 O O . THR A 1 170 ? -11.081 -0.892 2.852 1.00 92.69 170 THR A O 1
ATOM 1214 N N . LEU A 1 171 ? -9.290 -2.260 2.729 1.00 92.38 171 LEU A N 1
ATOM 1215 C CA . LEU A 1 171 ? -8.387 -1.371 2.005 1.00 92.38 171 LEU A CA 1
ATOM 1216 C C . LEU A 1 171 ? -8.059 -2.039 0.671 1.00 92.38 171 LEU A C 1
ATOM 1218 O O . LEU A 1 171 ? -7.310 -3.014 0.628 1.00 92.38 171 LEU A O 1
ATOM 1222 N N . ALA A 1 172 ? -8.642 -1.543 -0.415 1.00 92.38 172 ALA A N 1
ATOM 1223 C CA . ALA A 1 172 ? -8.353 -2.032 -1.755 1.00 92.38 172 ALA A CA 1
ATOM 1224 C C . ALA A 1 172 ? -7.178 -1.242 -2.339 1.00 92.38 172 ALA A C 1
ATOM 1226 O O . ALA A 1 172 ? -7.329 -0.080 -2.721 1.00 92.38 172 ALA A O 1
ATOM 1227 N N . ILE A 1 173 ? -6.005 -1.874 -2.396 1.00 91.00 173 ILE A N 1
ATOM 1228 C CA . ILE A 1 173 ? -4.804 -1.293 -3.000 1.00 91.00 173 ILE A CA 1
ATOM 1229 C C . ILE A 1 173 ? -4.775 -1.677 -4.479 1.00 91.00 173 ILE A C 1
ATOM 1231 O O . ILE A 1 173 ? -4.750 -2.857 -4.820 1.00 91.00 173 ILE A O 1
ATOM 1235 N N . THR A 1 174 ? -4.783 -0.678 -5.356 1.00 91.81 174 THR A N 1
ATOM 1236 C CA . THR A 1 174 ? -4.731 -0.866 -6.809 1.00 91.81 174 THR A CA 1
ATOM 1237 C C . THR A 1 174 ? -3.399 -0.373 -7.338 1.00 91.81 174 THR A C 1
ATOM 1239 O O . THR A 1 174 ? -2.971 0.733 -7.011 1.00 91.81 174 THR A O 1
ATOM 1242 N N . VAL A 1 175 ? -2.767 -1.184 -8.183 1.00 91.38 175 VAL A N 1
ATOM 1243 C CA . VAL A 1 175 ? -1.525 -0.838 -8.871 1.00 91.38 175 VAL A CA 1
ATOM 1244 C C . VAL A 1 175 ? -1.749 -0.942 -10.370 1.00 91.38 175 VAL A C 1
ATOM 1246 O O . VAL A 1 175 ? -2.302 -1.927 -10.853 1.00 91.38 175 VAL A O 1
ATOM 1249 N N . SER A 1 176 ? -1.304 0.074 -11.097 1.00 92.31 176 SER A N 1
ATOM 1250 C CA . SER A 1 176 ? -1.322 0.125 -12.560 1.00 92.31 176 SER A CA 1
ATOM 1251 C C . SER A 1 176 ? 0.027 0.602 -13.090 1.00 92.31 176 SER A C 1
ATOM 1253 O O . SER A 1 176 ? 0.797 1.225 -12.359 1.00 92.31 176 SER A O 1
ATOM 1255 N N . TYR A 1 177 ? 0.331 0.282 -14.342 1.00 91.69 177 TYR A N 1
ATOM 1256 C CA . TYR A 1 177 ? 1.539 0.716 -15.041 1.00 91.69 177 TYR A CA 1
ATOM 1257 C C . TYR A 1 177 ? 1.245 0.807 -16.542 1.00 91.69 177 TYR A C 1
ATOM 1259 O O . TYR A 1 177 ? 0.308 0.162 -17.018 1.00 91.69 177 TYR A O 1
ATOM 1267 N N . ASN A 1 178 ? 2.042 1.611 -17.249 1.00 76.25 178 ASN A N 1
ATOM 1268 C CA . ASN A 1 178 ? 2.037 1.731 -18.708 1.00 76.25 178 ASN A CA 1
ATOM 1269 C C . ASN A 1 178 ? 3.419 1.401 -19.267 1.00 76.25 178 ASN A C 1
ATOM 1271 O O . ASN A 1 178 ? 4.424 1.846 -18.661 1.00 76.25 178 ASN A O 1
#

Solvent-accessible surface area (backbone atoms only — not comparable to full-atom values): 10811 Å² total; per-residue (Å²): 135,88,80,90,81,88,79,88,82,88,72,92,76,67,85,74,71,71,79,82,77,82,83,81,89,80,82,90,83,84,87,84,78,63,50,75,46,73,57,66,64,70,48,95,84,41,75,51,92,62,78,68,61,77,82,66,59,71,84,50,48,88,57,35,63,76,42,42,57,75,27,59,75,44,42,38,40,23,38,69,88,45,43,38,31,43,27,33,46,36,40,49,87,91,26,45,58,46,72,75,40,81,40,54,35,82,50,66,47,75,47,72,41,41,30,33,20,47,44,96,59,95,45,58,48,61,30,37,42,34,42,40,34,45,39,41,57,43,86,51,102,87,38,52,14,33,42,34,27,32,37,30,45,36,33,71,47,68,54,76,77,43,70,93,76,72,65,49,72,48,74,50,76,46,78,48,72,103

Sequence (178 aa):
MKRTALLLAALNLGLVHAQQAASVTLHPAVEVSNVCAMGDENINGMNIDGPAGYPAFDYNALDGDGGGAETPVLKIRCTAGTAITLGINASGAGSESLAPQGLSSTVNSTFDGLIYLQGSGSVPLKAKWKVRVNTSPSSSATTPDRYAGWLKMTAPDGQWGVPAGTYTGTLAITVSYN

Radius of gyration: 34.79 Å; Cα contacts (8 Å, |Δi|>4): 363; chains: 1; bounding box: 92×34×122 Å

Mean predicted aligned error: 10.95 Å

pLDDT: mean 81.42, std 16.86, range [34.22, 97.69]